Protein AF-A0A969HUG9-F1 (afdb_monomer)

pLDDT: mean 80.83, std 22.0, range [27.88, 98.12]

Solvent-accessible surface area (backbone atoms only — not comparable to full-atom values): 10185 Å² total; per-residue (Å²): 136,87,81,84,91,72,98,66,92,68,92,37,82,41,71,45,79,38,82,91,75,75,41,77,45,68,56,59,63,61,79,36,55,67,59,34,74,46,66,44,92,87,66,41,40,35,40,24,13,67,23,64,38,68,22,44,16,36,34,35,41,78,87,86,46,59,36,52,67,57,75,57,29,35,49,18,37,18,55,33,59,40,88,87,60,40,40,37,38,23,5,42,59,69,73,48,71,16,18,29,28,36,40,78,87,85,53,64,44,59,52,51,71,34,77,42,44,24,42,19,45,31,56,32,94,86,57,45,42,34,40,19,15,51,26,99,63,52,49,30,33,51,77,87,72,49,73,39,69,69,61,86,70,77,85,66,85,54,60,63,35,68,68,63,62,70,46,81,98,63,68,68,74,78,81,83,74,128

Secondary structure (DSSP, 8-state):
-----SS----SS-EEEETTTTEEEE-----SEEEEEEE-TTS-EEEEEE--SSSSSEEEE-SSSEEE----SEEEEEEEE-TT-PEEEEEEESSSSSSEEEE-SS-EEE-TT-SSEEEEEEE-TTS-EEEEEE-TTS-EEE-SSSEEE---------S--------SSS--------

Radius of gyration: 16.7 Å; Cα contacts (8 Å, |Δi|>4): 439; chains: 1; bounding box: 42×37×43 Å

Sequence (178 aa):
MARSTRGGEFSGRVCRWNSSTASWSTLSGLNGDVRALVLGPDGTLYACGSFSAPGPSVARWNGTAWQAMGTPGVLALALAIGHDGTLYAGGLDTGAGANVVAWNGSTWAKLGSGPGIVYALHINAQGRLYAGGELSDGVRWWDGVTWQSLGGWPRCANRNTRCVCAGGWAGWVDLCRG

Structure (mmCIF, N/CA/C/O backbone):
data_AF-A0A969HUG9-F1
#
_entry.id   AF-A0A969HUG9-F1
#
loop_
_atom_site.group_PDB
_atom_site.id
_atom_site.type_symbol
_atom_site.label_atom_id
_atom_site.label_alt_id
_atom_site.label_comp_id
_atom_site.label_asym_id
_atom_site.label_entity_id
_atom_site.label_seq_id
_atom_site.pdbx_PDB_ins_code
_atom_site.Cartn_x
_atom_site.Cartn_y
_atom_site.Cartn_z
_atom_site.occupancy
_atom_site.B_iso_or_equiv
_atom_site.auth_seq_id
_atom_site.auth_comp_id
_atom_site.auth_asym_id
_atom_site.auth_atom_id
_atom_site.pdbx_PDB_model_num
ATOM 1 N N . MET A 1 1 ? -10.144 11.552 -0.322 1.00 35.41 1 MET A N 1
ATOM 2 C CA . MET A 1 1 ? -9.260 11.644 0.860 1.00 35.41 1 MET A CA 1
ATOM 3 C C . MET A 1 1 ? -9.679 12.887 1.635 1.00 35.41 1 MET A C 1
ATOM 5 O O . MET A 1 1 ? -9.496 13.985 1.129 1.00 35.41 1 MET A O 1
ATOM 9 N N . ALA A 1 2 ? -10.375 12.737 2.764 1.00 29.52 2 ALA A N 1
ATOM 10 C CA . ALA A 1 2 ? -10.888 13.883 3.515 1.00 29.52 2 ALA A CA 1
ATOM 11 C C . ALA A 1 2 ? -9.835 14.349 4.528 1.00 29.52 2 ALA A C 1
ATOM 13 O O . ALA A 1 2 ? -9.540 13.647 5.491 1.00 29.52 2 ALA A O 1
ATOM 14 N N . ARG A 1 3 ? -9.273 15.539 4.306 1.00 38.03 3 ARG A N 1
ATOM 15 C CA . ARG A 1 3 ? -8.605 16.321 5.351 1.00 38.03 3 ARG A CA 1
ATOM 16 C C . ARG A 1 3 ? -9.725 17.010 6.141 1.00 38.03 3 ARG A C 1
ATOM 18 O O . ARG A 1 3 ? -10.482 17.778 5.559 1.00 38.03 3 ARG A O 1
ATOM 25 N N . SER A 1 4 ? -9.899 16.672 7.419 1.00 45.66 4 SER A N 1
ATOM 26 C CA . SER A 1 4 ? -10.986 17.214 8.250 1.00 45.66 4 SER A CA 1
ATOM 27 C C . SER A 1 4 ? -10.668 18.640 8.711 1.00 45.66 4 SER A C 1
ATOM 29 O O . SER A 1 4 ? -9.675 18.866 9.397 1.00 45.66 4 SER A O 1
ATOM 31 N N . THR A 1 5 ? -11.528 19.593 8.349 1.00 44.34 5 THR A N 1
ATOM 32 C CA . THR A 1 5 ? -11.561 20.983 8.836 1.00 44.34 5 THR A CA 1
ATOM 33 C C . THR A 1 5 ? -12.626 21.201 9.922 1.00 44.34 5 THR A C 1
ATOM 35 O O . THR A 1 5 ? -13.253 22.258 9.961 1.00 44.34 5 THR A O 1
ATOM 38 N N . ARG A 1 6 ? -12.853 20.249 10.843 1.00 35.88 6 ARG A N 1
ATOM 39 C CA . ARG A 1 6 ? -13.625 20.523 12.077 1.00 35.88 6 ARG A CA 1
ATOM 40 C C . ARG A 1 6 ? -13.080 19.785 13.308 1.00 35.88 6 ARG A C 1
ATOM 42 O O . ARG A 1 6 ? -13.354 18.608 13.503 1.00 35.88 6 ARG A O 1
ATOM 49 N N . GLY A 1 7 ? -12.365 20.531 14.155 1.00 34.62 7 GLY A N 1
ATOM 50 C CA . GLY A 1 7 ? -12.725 20.703 15.571 1.00 34.62 7 GLY A CA 1
ATOM 51 C C . GLY A 1 7 ? -12.569 19.542 16.556 1.00 34.62 7 GLY A C 1
ATOM 52 O O . GLY A 1 7 ? -13.254 19.554 17.571 1.00 34.62 7 GLY A O 1
ATOM 53 N N . GLY A 1 8 ? -11.694 18.572 16.306 1.00 39.78 8 GLY A N 1
ATOM 54 C CA . GLY A 1 8 ? -11.297 17.591 17.318 1.00 39.78 8 GLY A CA 1
ATOM 55 C C . GLY A 1 8 ? -9.860 17.162 17.078 1.00 39.78 8 GLY A C 1
ATOM 56 O O . GLY A 1 8 ? -9.547 16.655 16.002 1.00 39.78 8 GLY A O 1
ATOM 57 N N . GLU A 1 9 ? -8.974 17.409 18.041 1.00 42.06 9 GLU A N 1
ATOM 58 C CA . GLU A 1 9 ? -7.588 16.947 17.990 1.00 42.06 9 GLU A CA 1
ATOM 59 C C . GLU A 1 9 ? -7.564 15.422 18.122 1.00 42.06 9 GLU A C 1
ATOM 61 O O . GLU A 1 9 ? -7.479 14.855 19.210 1.00 42.06 9 GLU A O 1
ATOM 66 N N . PHE A 1 10 ? -7.676 14.725 16.994 1.00 47.06 10 PHE A N 1
ATOM 67 C CA . PHE A 1 10 ? -7.351 13.309 16.955 1.00 47.06 10 PHE A CA 1
ATOM 68 C C . PHE A 1 10 ? -5.832 13.196 17.058 1.00 47.06 10 PHE A C 1
ATOM 70 O O . PHE A 1 10 ? -5.108 13.459 16.103 1.00 47.06 10 PHE A O 1
ATOM 77 N N . SER A 1 11 ? -5.345 12.781 18.224 1.00 50.06 11 SER A N 1
ATOM 78 C CA . SER A 1 11 ? -3.933 12.452 18.460 1.00 50.06 11 SER A CA 1
ATOM 79 C C . SER A 1 11 ? -3.462 11.215 17.680 1.00 50.06 11 SER A C 1
ATOM 81 O O . SER A 1 11 ? -2.284 10.862 17.717 1.00 50.06 11 SER A O 1
ATOM 83 N N . GLY A 1 12 ? -4.369 10.538 16.967 1.00 55.97 12 GLY A N 1
ATOM 84 C CA . GLY A 1 12 ? -4.044 9.392 16.135 1.00 55.97 12 GLY A CA 1
ATOM 85 C C . GLY A 1 12 ? -3.951 9.715 14.655 1.00 55.97 12 GLY A C 1
ATOM 86 O O . GLY A 1 12 ? -4.707 10.501 14.095 1.00 55.97 12 GLY A O 1
ATOM 87 N N . ARG A 1 13 ? -3.013 9.024 14.014 1.00 78.38 13 ARG A N 1
ATOM 88 C CA . ARG A 1 13 ? -2.620 9.215 12.613 1.00 78.38 13 ARG A CA 1
ATOM 89 C C . ARG A 1 13 ? -3.631 8.638 11.617 1.00 78.38 13 ARG A C 1
ATOM 91 O O . ARG A 1 13 ? -3.575 8.951 10.434 1.00 78.38 13 ARG A O 1
ATOM 98 N N . VAL A 1 14 ? -4.550 7.803 12.107 1.00 85.94 14 VAL A N 1
ATOM 99 C CA . VAL A 1 14 ? -5.668 7.226 11.359 1.00 85.94 14 VAL A CA 1
ATOM 100 C C . VAL A 1 14 ? -6.917 7.299 12.231 1.00 85.94 14 VAL A C 1
ATOM 102 O O . VAL A 1 14 ? -6.904 6.884 13.392 1.00 85.94 14 VAL A O 1
ATOM 105 N N . CYS A 1 15 ? -8.007 7.803 11.665 1.00 86.25 15 CYS A N 1
ATOM 106 C CA . CYS A 1 15 ? -9.311 7.863 12.308 1.00 86.25 15 CYS A CA 1
ATOM 107 C C . CYS A 1 15 ? -10.376 7.214 11.418 1.00 86.25 15 CYS A C 1
ATOM 109 O O . CYS A 1 15 ? -10.282 7.211 10.189 1.00 86.25 15 CYS A O 1
ATOM 111 N N . ARG A 1 16 ? -11.394 6.643 12.059 1.00 86.50 16 ARG A N 1
ATOM 112 C CA . ARG A 1 16 ? -12.551 6.023 11.415 1.00 86.50 16 ARG A CA 1
ATOM 113 C C . ARG A 1 16 ? -13.806 6.793 11.803 1.00 86.50 16 ARG A C 1
ATOM 115 O O . ARG A 1 16 ? -14.025 7.047 12.983 1.00 86.50 16 ARG A O 1
ATOM 122 N N . TRP A 1 17 ? -14.627 7.133 10.817 1.00 88.12 17 TRP A N 1
ATOM 123 C CA . TRP A 1 17 ? -15.960 7.684 11.043 1.00 88.12 17 TRP A CA 1
ATOM 124 C C . TRP A 1 17 ? -16.962 6.552 11.256 1.00 88.12 17 TRP A C 1
ATOM 126 O O . TRP A 1 17 ? -17.015 5.611 10.458 1.00 88.12 17 TRP A O 1
ATOM 136 N N . ASN A 1 18 ? -17.759 6.650 12.313 1.00 84.12 18 ASN A N 1
ATOM 137 C CA . ASN A 1 18 ? -18.921 5.808 12.527 1.00 84.12 18 ASN A CA 1
ATOM 138 C C . ASN A 1 18 ? -20.186 6.599 12.165 1.00 84.12 18 ASN A C 1
ATOM 140 O O . ASN A 1 18 ? -20.535 7.576 12.828 1.00 84.12 18 ASN A O 1
ATOM 144 N N . SER A 1 19 ? -20.882 6.160 11.113 1.00 87.81 19 SER A N 1
ATOM 145 C CA . SER A 1 19 ? -22.107 6.803 10.635 1.00 87.81 19 SER A CA 1
ATOM 146 C C . SER A 1 19 ? -23.309 6.585 11.552 1.00 87.81 19 SER A C 1
ATOM 148 O O . SER A 1 19 ? -24.198 7.430 11.554 1.00 87.81 19 SER A O 1
ATOM 150 N N . SER A 1 20 ? -23.346 5.506 12.345 1.00 90.31 20 SER A N 1
ATOM 151 C CA . SER A 1 20 ? -24.478 5.228 13.239 1.00 90.31 20 SER A CA 1
ATOM 152 C C . SER A 1 20 ? -24.445 6.088 14.499 1.00 90.31 20 SER A C 1
ATOM 154 O O . SER A 1 20 ? -25.489 6.470 15.013 1.00 90.31 20 SER A O 1
ATOM 156 N N . THR A 1 21 ? -23.248 6.404 14.994 1.00 89.38 21 THR A N 1
ATOM 157 C CA . THR A 1 21 ? -23.045 7.242 16.187 1.00 89.38 21 THR A CA 1
ATOM 158 C C . THR A 1 21 ? -22.634 8.672 15.849 1.00 89.38 21 THR A C 1
ATOM 160 O O . THR A 1 21 ? -22.393 9.456 16.761 1.00 89.38 21 THR A O 1
ATOM 163 N N . ALA A 1 22 ? -22.520 9.000 14.555 1.00 91.12 22 ALA A N 1
ATOM 164 C CA . ALA A 1 22 ? -22.025 10.279 14.046 1.00 91.12 22 ALA A CA 1
ATOM 165 C C . ALA A 1 22 ? -20.752 10.753 14.773 1.00 91.12 22 ALA A C 1
ATOM 167 O O . ALA A 1 22 ? -20.620 11.920 15.150 1.00 91.12 22 ALA A O 1
ATOM 168 N N . SER A 1 23 ? -19.818 9.829 15.000 1.00 87.62 23 SER A N 1
ATOM 169 C CA . SER A 1 23 ? -18.614 10.091 15.781 1.00 87.62 23 SER A CA 1
ATOM 170 C C . SER A 1 23 ? -17.369 9.515 15.122 1.00 87.62 23 SER A C 1
ATOM 172 O O . SER A 1 23 ? -17.408 8.536 14.376 1.00 87.62 23 SER A O 1
ATOM 174 N N . TRP A 1 24 ? -16.235 10.149 15.399 1.00 85.69 24 TRP A N 1
ATOM 175 C CA . TRP A 1 24 ? -14.923 9.665 14.992 1.00 85.69 24 TRP A CA 1
ATOM 176 C C . TRP A 1 24 ? -14.308 8.817 16.104 1.00 85.69 24 TRP A C 1
ATOM 178 O O . TRP A 1 24 ? -14.357 9.186 17.276 1.00 85.69 24 TRP A O 1
ATOM 188 N N . SER A 1 25 ? -13.662 7.720 15.723 1.00 86.81 25 SER A N 1
ATOM 189 C CA . SER A 1 25 ? -12.840 6.893 16.606 1.00 86.81 25 SER A CA 1
ATOM 190 C C . SER A 1 25 ? -11.416 6.802 16.069 1.00 86.81 25 SER A C 1
ATOM 192 O O . SER A 1 25 ? -11.210 6.569 14.875 1.00 86.81 25 SER A O 1
ATOM 194 N N . THR A 1 26 ? -10.431 6.942 16.946 1.00 89.00 26 THR A N 1
ATOM 195 C CA . THR A 1 26 ? -9.014 6.829 16.592 1.00 89.00 26 THR A CA 1
ATOM 196 C C . THR A 1 26 ? -8.576 5.368 16.485 1.00 89.00 26 THR A C 1
ATOM 198 O O . THR A 1 26 ? -8.853 4.580 17.384 1.00 89.00 26 THR A O 1
ATOM 201 N N . LEU A 1 27 ? -7.829 5.021 15.431 1.00 90.50 27 LEU A N 1
ATOM 202 C CA . LEU A 1 27 ? -7.138 3.731 15.309 1.00 90.50 27 LEU A CA 1
ATOM 203 C C . LEU A 1 27 ? -5.687 3.889 15.794 1.00 90.50 27 LEU A C 1
ATOM 205 O O . LEU A 1 27 ? -4.767 4.111 15.001 1.00 90.50 27 LEU A O 1
ATOM 209 N N . SER A 1 28 ? -5.486 3.855 17.112 1.00 90.94 28 SER A N 1
ATOM 210 C CA . SER A 1 28 ? -4.178 4.061 17.750 1.00 90.94 28 SER A CA 1
ATOM 211 C C . SER A 1 28 ? -3.229 2.873 17.543 1.00 90.94 28 SER A C 1
ATOM 213 O O . SER A 1 28 ? -3.658 1.768 17.225 1.00 90.94 28 SER A O 1
ATOM 215 N N . GLY A 1 29 ? -1.923 3.105 17.717 1.00 91.19 29 GLY A N 1
ATOM 216 C CA . GLY A 1 29 ? -0.880 2.068 17.636 1.00 91.19 29 GLY A CA 1
ATOM 217 C C . GLY A 1 29 ? 0.226 2.339 16.612 1.00 91.19 29 GLY A C 1
ATOM 218 O O . GLY A 1 29 ? 1.263 1.687 16.665 1.00 91.19 29 GLY A O 1
ATOM 219 N N . LEU A 1 30 ? 0.049 3.326 15.726 1.00 93.00 30 LEU A N 1
ATOM 220 C CA . LEU A 1 30 ? 1.092 3.786 14.801 1.00 93.00 30 LEU A CA 1
ATOM 221 C C . LEU A 1 30 ? 1.861 4.969 15.398 1.00 93.00 30 LEU A C 1
ATOM 223 O O . LEU A 1 30 ? 1.268 5.985 15.767 1.00 93.00 30 LEU A O 1
ATOM 227 N N . ASN A 1 31 ? 3.189 4.857 15.459 1.00 93.75 31 ASN A N 1
ATOM 228 C CA . ASN A 1 31 ? 4.064 5.859 16.082 1.00 93.75 31 ASN A CA 1
ATOM 229 C C . ASN A 1 31 ? 4.697 6.856 15.095 1.00 93.75 31 ASN A C 1
ATOM 231 O O . ASN A 1 31 ? 5.366 7.791 15.526 1.00 93.75 31 ASN A O 1
ATOM 235 N N . GLY A 1 32 ? 4.459 6.704 13.794 1.00 90.75 32 GLY A N 1
ATOM 236 C CA . GLY A 1 32 ? 5.066 7.502 12.725 1.00 90.75 32 GLY A CA 1
ATOM 237 C C . GLY A 1 32 ? 4.099 7.776 11.573 1.00 90.75 32 GLY A C 1
ATOM 238 O O . GLY A 1 32 ? 3.012 7.204 11.538 1.00 90.75 32 GLY A O 1
ATOM 239 N N . ASP A 1 33 ? 4.451 8.693 10.670 1.00 89.62 33 ASP A N 1
ATOM 240 C CA . ASP A 1 33 ? 3.506 9.244 9.686 1.00 89.62 33 ASP A CA 1
ATOM 241 C C . ASP A 1 33 ? 2.889 8.166 8.804 1.00 89.62 33 ASP A C 1
ATOM 243 O O . ASP A 1 33 ? 3.594 7.301 8.292 1.00 89.62 33 ASP A O 1
ATOM 247 N N . VAL A 1 34 ? 1.581 8.267 8.570 1.00 92.81 34 VAL A N 1
ATOM 248 C CA . VAL A 1 34 ? 0.876 7.427 7.601 1.00 92.81 34 VAL A CA 1
ATOM 249 C C . VAL A 1 34 ? 0.811 8.172 6.275 1.00 92.81 34 VAL A C 1
ATOM 251 O O . VAL A 1 34 ? 0.359 9.314 6.211 1.00 92.81 34 VAL A O 1
ATOM 254 N N . ARG A 1 35 ? 1.305 7.528 5.220 1.00 90.62 35 ARG A N 1
ATOM 255 C CA . ARG A 1 35 ? 1.417 8.065 3.860 1.00 90.62 35 ARG A CA 1
ATOM 256 C C . ARG A 1 35 ? 0.295 7.572 2.955 1.00 90.62 35 ARG A C 1
ATOM 258 O O . ARG A 1 35 ? -0.223 8.360 2.171 1.00 90.62 35 ARG A O 1
ATOM 265 N N . ALA A 1 36 ? -0.116 6.314 3.103 1.00 91.81 36 ALA A N 1
ATOM 266 C CA . ALA A 1 36 ? -1.229 5.746 2.353 1.00 91.81 36 ALA A CA 1
ATOM 267 C C . ALA A 1 36 ? -2.034 4.750 3.195 1.00 91.81 36 ALA A C 1
ATOM 269 O O . ALA A 1 36 ? -1.528 4.152 4.147 1.00 91.81 36 ALA A O 1
ATOM 270 N N . LEU A 1 37 ? -3.296 4.579 2.805 1.00 94.25 37 LEU A N 1
ATOM 271 C CA . LEU A 1 37 ? -4.227 3.592 3.337 1.00 94.25 37 LEU A CA 1
ATOM 272 C C . LEU A 1 37 ? -4.880 2.857 2.165 1.00 94.25 37 LEU A C 1
ATOM 274 O O . LEU A 1 37 ? -5.232 3.496 1.172 1.00 94.25 37 LEU A O 1
ATOM 278 N N . VAL A 1 38 ? -5.080 1.547 2.289 1.00 94.31 38 VAL A N 1
ATOM 279 C CA . VAL A 1 38 ? -5.832 0.750 1.308 1.00 94.31 38 VAL A CA 1
ATOM 280 C C . VAL A 1 38 ? -6.641 -0.334 2.013 1.00 94.31 38 VAL A C 1
ATOM 282 O O . VAL A 1 38 ? -6.231 -0.831 3.060 1.00 94.31 38 VAL A O 1
ATOM 285 N N . LEU A 1 39 ? -7.799 -0.681 1.458 1.00 93.69 39 LEU A N 1
ATOM 286 C CA . LEU A 1 39 ? -8.619 -1.792 1.933 1.00 93.69 39 LEU A CA 1
ATOM 287 C C . LEU A 1 39 ? -8.363 -3.023 1.066 1.00 93.69 39 LEU A C 1
ATOM 289 O O . LEU A 1 39 ? -8.386 -2.927 -0.161 1.00 93.69 39 LEU A O 1
ATOM 293 N N . GLY A 1 40 ? -8.128 -4.159 1.714 1.00 92.00 40 GLY A N 1
ATOM 294 C CA . GLY A 1 40 ? -8.123 -5.465 1.071 1.00 92.00 40 GLY A CA 1
ATOM 295 C C . GLY A 1 40 ? -9.533 -5.916 0.680 1.00 92.00 40 GLY A C 1
ATOM 296 O O . GLY A 1 40 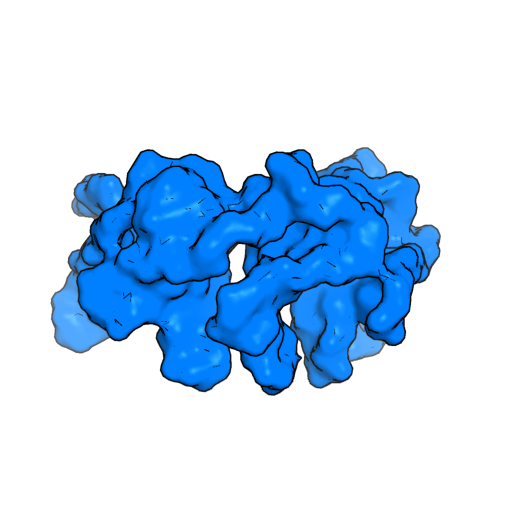? -10.521 -5.344 1.153 1.00 92.00 40 GLY A O 1
ATOM 297 N N . PRO A 1 41 ? -9.651 -6.964 -0.154 1.00 90.19 41 PRO A N 1
ATOM 298 C CA . PRO A 1 41 ? -10.946 -7.494 -0.588 1.00 90.19 41 PRO A CA 1
ATOM 299 C C . PRO A 1 41 ? -11.781 -8.066 0.570 1.00 90.19 41 PRO A C 1
ATOM 301 O O . PRO A 1 41 ? -13.005 -8.092 0.507 1.00 90.19 41 PRO A O 1
ATOM 304 N N . ASP A 1 42 ? -11.114 -8.493 1.642 1.00 90.75 42 ASP A N 1
ATOM 305 C CA . ASP A 1 42 ? -11.694 -8.981 2.896 1.00 90.75 42 ASP A CA 1
ATOM 306 C C . ASP A 1 42 ? -12.105 -7.850 3.863 1.00 90.75 42 ASP A C 1
ATOM 308 O O . ASP A 1 42 ? -12.588 -8.111 4.964 1.00 90.75 42 ASP A O 1
ATOM 312 N N . GLY A 1 43 ? -11.901 -6.587 3.476 1.00 90.56 43 GLY A N 1
ATOM 313 C CA . GLY A 1 43 ? -12.133 -5.422 4.327 1.00 90.56 43 GLY A CA 1
ATOM 314 C C . GLY A 1 43 ? -10.995 -5.116 5.308 1.00 90.56 43 GLY A C 1
ATOM 315 O O . GLY A 1 43 ? -11.129 -4.181 6.106 1.00 90.56 43 GLY A O 1
ATOM 316 N N . THR A 1 44 ? -9.871 -5.839 5.251 1.00 93.56 44 THR A N 1
ATOM 317 C CA . THR A 1 44 ? -8.685 -5.538 6.062 1.00 93.56 44 THR A CA 1
ATOM 318 C C . THR A 1 44 ? -8.114 -4.180 5.660 1.00 93.56 44 THR A C 1
ATOM 320 O O . THR A 1 44 ? -7.837 -3.923 4.490 1.00 93.56 44 THR A O 1
ATOM 323 N N . LEU A 1 45 ? -7.910 -3.290 6.632 1.00 95.88 45 LEU A N 1
ATOM 324 C CA . LEU A 1 45 ? -7.285 -1.990 6.395 1.00 95.88 45 LEU A CA 1
ATOM 325 C C . LEU A 1 45 ? -5.769 -2.107 6.515 1.00 95.88 45 LEU A C 1
ATOM 327 O O . LEU A 1 45 ? -5.252 -2.510 7.554 1.00 95.88 45 LEU A O 1
ATOM 331 N N . TYR A 1 46 ? -5.059 -1.677 5.483 1.00 96.75 46 TYR A N 1
ATOM 332 C CA . TYR A 1 46 ? -3.608 -1.575 5.465 1.00 96.75 46 TYR A CA 1
ATOM 333 C C . TYR A 1 46 ? -3.186 -0.114 5.516 1.00 96.75 46 TYR A C 1
ATOM 335 O O . TYR A 1 46 ? -3.819 0.749 4.904 1.00 96.75 46 TYR A O 1
ATOM 343 N N . ALA A 1 47 ? -2.095 0.151 6.223 1.00 96.75 47 ALA A N 1
ATOM 344 C CA . ALA A 1 47 ? -1.449 1.449 6.293 1.00 96.75 47 ALA A CA 1
ATOM 345 C C . ALA A 1 47 ? 0.023 1.323 5.936 1.00 96.75 47 ALA A C 1
ATOM 347 O O . ALA A 1 47 ? 0.671 0.343 6.311 1.00 96.75 47 ALA A O 1
ATOM 348 N N . CYS A 1 48 ? 0.557 2.344 5.270 1.00 96.75 48 CYS A N 1
ATOM 349 C CA . CYS A 1 48 ? 1.994 2.488 5.113 1.00 96.75 48 CYS A CA 1
ATOM 350 C C . CYS A 1 48 ? 2.502 3.869 5.492 1.00 96.75 48 CYS A C 1
ATOM 352 O O . CYS A 1 48 ? 1.736 4.833 5.508 1.00 96.75 48 CYS A O 1
ATOM 354 N N . GLY A 1 49 ? 3.799 3.970 5.770 1.00 94.69 49 GLY A N 1
ATOM 355 C CA . GLY A 1 49 ? 4.473 5.247 5.950 1.00 94.69 49 GLY A CA 1
ATOM 356 C C . GLY A 1 49 ? 5.762 5.169 6.760 1.00 94.69 49 GLY A C 1
ATOM 357 O O . GLY A 1 49 ? 6.487 4.176 6.720 1.00 94.69 49 GLY A O 1
ATOM 358 N N . SER A 1 50 ? 6.068 6.248 7.474 1.00 93.88 50 SER A N 1
ATOM 359 C CA . SER A 1 50 ? 7.317 6.450 8.217 1.00 93.88 50 SER A CA 1
ATOM 360 C C . SER A 1 50 ? 7.140 6.105 9.698 1.00 93.88 50 SER A C 1
ATOM 362 O O . SER A 1 50 ? 7.370 6.951 10.559 1.00 93.88 50 SER A O 1
ATOM 364 N N . PHE A 1 51 ? 6.694 4.883 9.996 1.00 94.62 51 PHE A N 1
ATOM 365 C CA . PHE A 1 51 ? 6.521 4.362 11.357 1.00 94.62 51 PHE A CA 1
ATOM 366 C C . PHE A 1 51 ? 7.357 3.102 11.602 1.00 94.62 51 PHE A C 1
ATOM 368 O O . PHE A 1 51 ? 7.737 2.402 10.661 1.00 94.62 51 PHE A O 1
ATOM 375 N N . SER A 1 52 ? 7.627 2.819 12.878 1.00 95.75 52 SER A N 1
ATOM 376 C CA . SER A 1 52 ? 8.370 1.636 13.338 1.00 95.75 52 SER A CA 1
ATOM 377 C C . SER A 1 52 ? 7.557 0.707 14.244 1.00 95.75 52 SER A C 1
ATOM 379 O O . SER A 1 52 ? 7.969 -0.428 14.462 1.00 95.75 52 SER A O 1
ATOM 381 N N . ALA A 1 53 ? 6.400 1.155 14.741 1.00 95.00 53 ALA A N 1
ATOM 382 C CA . ALA A 1 53 ? 5.454 0.347 15.506 1.00 95.00 53 ALA A CA 1
ATOM 383 C C . ALA A 1 53 ? 4.101 0.268 14.771 1.00 95.00 53 ALA A C 1
ATOM 385 O O . ALA A 1 53 ? 3.660 1.290 14.235 1.00 95.00 53 ALA A O 1
ATOM 386 N N . PRO A 1 54 ? 3.437 -0.907 14.731 1.00 95.56 54 PRO A N 1
ATOM 387 C CA . PRO A 1 54 ? 3.830 -2.189 15.346 1.00 95.56 54 PRO A CA 1
ATOM 388 C C . PRO A 1 54 ? 4.960 -2.920 14.600 1.00 95.56 54 PRO A C 1
ATOM 390 O O . PRO A 1 54 ? 5.525 -3.879 15.111 1.00 95.56 54 PRO A O 1
ATOM 393 N N . GLY A 1 55 ? 5.278 -2.474 13.390 1.00 95.56 55 GLY A N 1
ATOM 394 C CA . GLY A 1 55 ? 6.392 -2.941 12.580 1.00 95.56 55 GLY A CA 1
ATOM 395 C C . GLY A 1 55 ? 6.791 -1.847 11.593 1.00 95.56 55 GLY A C 1
ATOM 396 O O . GLY A 1 55 ? 6.116 -0.816 11.522 1.00 95.56 55 GLY A O 1
ATOM 397 N N . PRO A 1 56 ? 7.884 -2.031 10.846 1.00 96.25 56 PRO A N 1
ATOM 398 C CA . PRO A 1 56 ? 8.390 -0.991 9.974 1.00 96.25 56 PRO A CA 1
ATOM 399 C C . PRO A 1 56 ? 7.506 -0.822 8.739 1.00 96.25 56 PRO A C 1
ATOM 401 O O . PRO A 1 56 ? 7.272 -1.757 7.976 1.00 96.25 56 PRO A O 1
ATOM 404 N N . SER A 1 57 ? 7.102 0.420 8.509 1.00 96.50 57 SER A N 1
ATOM 405 C CA . SER A 1 57 ? 6.563 0.951 7.258 1.00 96.50 57 SER A CA 1
ATOM 406 C C . SER A 1 57 ? 5.242 0.407 6.715 1.00 96.50 57 SER A C 1
ATOM 408 O O . SER A 1 57 ? 4.553 1.176 6.056 1.00 96.50 57 SER A O 1
ATOM 410 N N . VAL A 1 58 ? 4.846 -0.840 6.980 1.00 97.94 58 VAL A N 1
ATOM 411 C CA . VAL A 1 58 ? 3.543 -1.395 6.581 1.00 97.94 58 VAL A CA 1
ATOM 412 C C . VAL A 1 58 ? 2.914 -2.154 7.748 1.00 97.94 58 VAL A C 1
ATOM 414 O O . VAL A 1 58 ? 3.558 -2.977 8.401 1.00 97.94 58 VAL A O 1
ATOM 417 N N . ALA A 1 59 ? 1.638 -1.880 8.009 1.00 97.69 59 ALA A N 1
ATOM 418 C CA . ALA A 1 59 ? 0.860 -2.526 9.059 1.00 97.69 59 ALA A CA 1
ATOM 419 C C . ALA A 1 59 ? -0.575 -2.790 8.589 1.00 97.69 59 ALA A C 1
ATOM 421 O O . ALA A 1 59 ? -1.112 -2.052 7.760 1.00 97.69 59 ALA A O 1
ATOM 422 N N . ARG A 1 60 ? -1.213 -3.817 9.158 1.00 97.12 60 ARG A N 1
ATOM 423 C CA . ARG A 1 60 ? -2.630 -4.142 8.914 1.00 97.12 60 ARG A CA 1
ATOM 424 C C . ARG A 1 60 ? -3.463 -3.989 10.177 1.00 97.12 60 ARG A C 1
ATOM 426 O O . ARG A 1 60 ? -2.989 -4.304 11.262 1.00 97.12 60 ARG A O 1
ATOM 433 N N . TRP A 1 61 ? -4.704 -3.550 10.052 1.00 96.88 61 TRP A N 1
ATOM 434 C CA . TRP A 1 61 ? -5.661 -3.471 11.148 1.00 96.88 61 TRP A CA 1
ATOM 435 C C . TRP A 1 61 ? -6.459 -4.771 11.234 1.00 96.88 61 TRP A C 1
ATOM 437 O O . TRP A 1 61 ? -7.103 -5.159 10.264 1.00 96.88 61 TRP A O 1
ATOM 447 N N . ASN A 1 62 ? -6.455 -5.431 12.391 1.00 93.69 62 ASN A N 1
ATOM 448 C CA . ASN A 1 62 ? -7.195 -6.686 12.598 1.00 93.69 62 ASN A CA 1
ATOM 449 C C . ASN A 1 62 ? -8.612 -6.486 13.179 1.00 93.69 62 ASN A C 1
ATOM 451 O O . ASN A 1 62 ? -9.239 -7.446 13.614 1.00 93.69 62 ASN A O 1
ATOM 455 N N . GLY A 1 63 ? -9.092 -5.242 13.257 1.00 91.88 63 GLY A N 1
ATOM 456 C CA . GLY A 1 63 ? -10.356 -4.887 13.909 1.00 91.88 63 GLY A CA 1
ATOM 457 C C . GLY A 1 63 ? -10.177 -4.244 15.285 1.00 91.88 63 GLY A C 1
ATOM 458 O O . GLY A 1 63 ? -10.990 -3.393 15.645 1.00 91.88 63 GLY A O 1
ATOM 459 N N . THR A 1 64 ? -9.097 -4.564 16.003 1.00 91.81 64 THR A N 1
ATOM 460 C CA . THR A 1 64 ? -8.833 -4.067 17.367 1.00 91.81 64 THR A CA 1
ATOM 461 C C . THR A 1 64 ? -7.473 -3.389 17.533 1.00 91.81 64 THR A C 1
ATOM 463 O O . THR A 1 64 ? -7.350 -2.488 18.35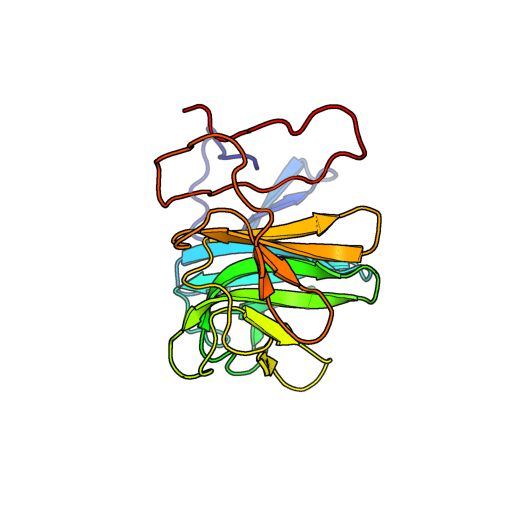9 1.00 91.81 64 THR A O 1
ATOM 466 N N . ALA A 1 65 ? -6.463 -3.789 16.759 1.00 94.94 65 ALA A N 1
ATOM 467 C CA . ALA A 1 65 ? -5.105 -3.264 16.819 1.00 94.94 65 ALA A CA 1
ATOM 468 C C . ALA A 1 65 ? -4.389 -3.340 15.458 1.00 94.94 65 ALA A C 1
ATOM 470 O O . ALA A 1 65 ? -4.665 -4.207 14.620 1.00 94.94 65 ALA A O 1
ATOM 471 N N . TRP A 1 66 ? -3.396 -2.468 15.267 1.00 97.38 66 TRP A N 1
ATOM 472 C CA . TRP A 1 66 ? -2.444 -2.596 14.165 1.00 97.38 66 TRP A CA 1
ATOM 473 C C . TRP A 1 66 ? -1.516 -3.786 14.409 1.00 97.38 66 TRP A C 1
ATOM 475 O O . TRP A 1 66 ? -1.027 -3.993 15.517 1.00 97.38 66 TRP A O 1
ATOM 485 N N . GLN A 1 67 ? -1.243 -4.545 13.355 1.00 97.69 67 GLN A N 1
ATOM 486 C CA . GLN A 1 67 ? -0.377 -5.715 13.344 1.00 97.69 67 GLN A CA 1
ATOM 487 C C . GLN A 1 67 ? 0.785 -5.488 12.379 1.00 97.69 67 GLN A C 1
ATOM 489 O O . GLN A 1 67 ? 0.594 -4.957 11.280 1.00 97.69 67 GLN A O 1
ATOM 494 N N . ALA A 1 68 ? 1.982 -5.908 12.788 1.00 96.56 68 ALA A N 1
ATOM 495 C CA . ALA A 1 68 ? 3.158 -5.892 11.930 1.00 96.56 68 ALA A CA 1
ATOM 496 C C . ALA A 1 68 ? 2.976 -6.842 10.738 1.00 96.56 68 ALA A C 1
ATOM 498 O O . ALA A 1 68 ? 2.350 -7.897 10.860 1.00 96.56 68 ALA A O 1
ATOM 499 N N . MET A 1 69 ? 3.564 -6.486 9.597 1.00 96.88 69 MET A N 1
ATOM 500 C CA . MET A 1 69 ? 3.587 -7.325 8.394 1.00 96.88 69 MET A CA 1
ATOM 501 C C . MET A 1 69 ? 5.013 -7.753 8.031 1.00 96.88 69 MET A C 1
ATOM 503 O O . MET A 1 69 ? 5.336 -7.917 6.865 1.00 96.88 69 MET A O 1
ATOM 507 N N . GLY A 1 70 ? 5.896 -7.897 9.021 1.00 95.44 70 GLY A N 1
ATOM 508 C CA . GLY A 1 70 ? 7.325 -8.107 8.779 1.00 95.44 70 GLY A CA 1
ATOM 509 C C . GLY A 1 70 ? 8.016 -6.864 8.210 1.00 95.44 70 GLY A C 1
ATOM 510 O O . GLY A 1 70 ? 7.478 -5.758 8.272 1.00 95.44 70 GLY A O 1
ATOM 511 N N . THR A 1 71 ? 9.223 -7.048 7.675 1.00 96.19 71 THR A N 1
ATOM 512 C CA . THR A 1 71 ? 10.046 -5.954 7.146 1.00 96.19 71 THR A CA 1
ATOM 513 C C . THR A 1 71 ? 9.979 -5.931 5.621 1.00 96.19 71 THR A C 1
ATOM 515 O O . THR A 1 71 ? 10.532 -6.831 4.993 1.00 96.19 71 THR A O 1
ATOM 518 N N . PRO A 1 72 ? 9.344 -4.918 5.005 1.00 96.75 72 PRO A N 1
ATOM 519 C CA . PRO A 1 72 ? 9.209 -4.853 3.551 1.00 96.75 72 PRO A CA 1
ATOM 520 C C . PRO A 1 72 ? 10.513 -4.491 2.830 1.00 96.75 72 PRO A C 1
ATOM 522 O O . PRO A 1 72 ? 10.608 -4.675 1.624 1.00 96.75 72 PRO A O 1
ATOM 525 N N . GLY A 1 73 ? 11.513 -3.954 3.540 1.00 96.56 73 GLY A N 1
ATOM 526 C CA . GLY A 1 73 ? 12.767 -3.489 2.935 1.00 96.56 73 GLY A CA 1
ATOM 527 C C . GLY A 1 73 ? 12.603 -2.239 2.060 1.00 96.56 73 GLY A C 1
ATOM 528 O O . GLY A 1 73 ? 13.529 -1.864 1.349 1.00 96.56 73 GLY A O 1
ATOM 529 N N . VAL A 1 74 ? 11.444 -1.582 2.142 1.00 97.25 74 VAL A N 1
ATOM 530 C CA . VAL A 1 74 ? 1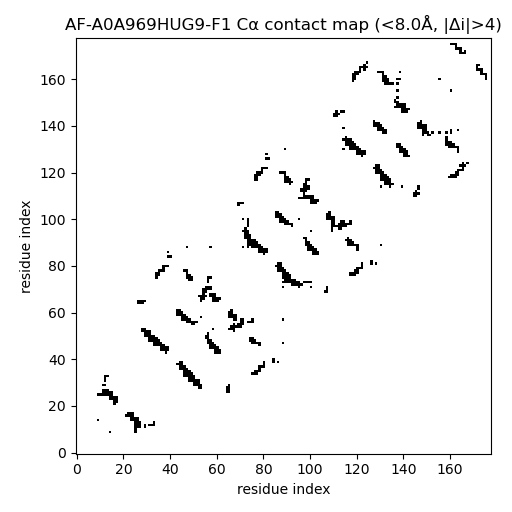1.167 -0.283 1.530 1.00 97.25 74 VAL A CA 1
ATOM 531 C C . VAL A 1 74 ? 10.558 0.660 2.564 1.00 97.25 74 VAL A C 1
ATOM 533 O O . VAL A 1 74 ? 9.774 0.236 3.417 1.00 97.25 74 VAL A O 1
ATOM 536 N N . LEU A 1 75 ? 10.860 1.954 2.455 1.00 97.31 75 LEU A N 1
ATOM 537 C CA . LEU A 1 75 ? 10.066 3.005 3.084 1.00 97.31 75 LEU A CA 1
ATOM 538 C C . LEU A 1 75 ? 8.842 3.255 2.201 1.00 97.31 75 LEU A C 1
ATOM 540 O O . LEU A 1 75 ? 8.905 4.032 1.247 1.00 97.31 75 LEU A O 1
ATOM 544 N N . ALA A 1 76 ? 7.750 2.559 2.500 1.00 97.25 76 ALA A N 1
ATOM 545 C CA . ALA A 1 76 ? 6.530 2.553 1.713 1.00 97.25 76 ALA A CA 1
ATOM 546 C C . ALA A 1 76 ? 5.804 3.908 1.769 1.00 97.25 76 ALA A C 1
ATOM 548 O O . ALA A 1 76 ? 5.395 4.394 2.829 1.00 97.25 76 ALA A O 1
ATOM 549 N N . LEU A 1 77 ? 5.615 4.499 0.592 1.00 95.12 77 LEU A N 1
ATOM 550 C CA . LEU A 1 77 ? 4.895 5.754 0.375 1.00 95.12 77 LEU A CA 1
ATOM 551 C C . LEU A 1 77 ? 3.548 5.533 -0.322 1.00 95.12 77 LEU A C 1
ATOM 553 O O . LEU A 1 77 ? 2.658 6.371 -0.194 1.00 95.12 77 LEU A O 1
ATOM 557 N N . ALA A 1 78 ? 3.398 4.407 -1.019 1.00 95.44 78 ALA A N 1
ATOM 558 C CA . ALA A 1 78 ? 2.188 4.015 -1.723 1.00 95.44 78 ALA A CA 1
ATOM 559 C C . ALA A 1 78 ? 1.837 2.548 -1.457 1.00 95.44 78 ALA A C 1
ATOM 561 O O . ALA A 1 78 ? 2.723 1.702 -1.313 1.00 95.44 78 ALA A O 1
ATOM 562 N N . LEU A 1 79 ? 0.536 2.253 -1.465 1.00 97.06 79 LEU A N 1
ATOM 563 C CA . LEU A 1 79 ? -0.009 0.899 -1.425 1.00 97.06 79 LEU A CA 1
ATOM 564 C C . LEU A 1 79 ? -0.995 0.694 -2.574 1.00 97.06 79 LEU A C 1
ATOM 566 O O . LEU A 1 79 ? -1.711 1.624 -2.947 1.00 97.06 79 LEU A O 1
ATOM 570 N N . ALA A 1 80 ? -1.065 -0.530 -3.087 1.00 96.38 80 ALA A N 1
ATOM 571 C CA . ALA A 1 80 ? -2.119 -0.971 -3.993 1.00 96.38 80 ALA A CA 1
ATOM 572 C C . ALA A 1 80 ? -2.470 -2.439 -3.725 1.00 96.38 80 ALA A C 1
ATOM 574 O O . ALA A 1 80 ? -1.617 -3.211 -3.295 1.00 96.38 80 ALA A O 1
ATOM 575 N N . ILE A 1 81 ? -3.719 -2.817 -3.988 1.00 95.50 81 ILE A N 1
ATOM 576 C CA . ILE A 1 81 ? -4.214 -4.189 -3.850 1.00 95.50 81 ILE A CA 1
ATOM 577 C C . ILE A 1 81 ? -4.540 -4.714 -5.246 1.00 95.50 81 ILE A C 1
ATOM 579 O O . ILE A 1 81 ? -5.329 -4.093 -5.962 1.00 95.50 81 ILE A O 1
ATOM 583 N N . GLY A 1 82 ? -3.913 -5.823 -5.634 1.00 93.88 82 GLY A N 1
ATOM 584 C CA . GLY A 1 82 ? -4.245 -6.566 -6.848 1.00 93.88 82 GLY A CA 1
ATOM 585 C C . GLY A 1 82 ? -5.627 -7.210 -6.759 1.00 93.88 82 GLY A C 1
ATOM 586 O O . GLY A 1 82 ? -6.142 -7.454 -5.668 1.00 93.88 82 GLY A O 1
ATOM 587 N N . HIS A 1 83 ? -6.233 -7.523 -7.908 1.00 91.81 83 HIS A N 1
ATOM 588 C CA . HIS A 1 83 ? -7.523 -8.238 -7.946 1.00 91.81 83 HIS A CA 1
ATOM 589 C C . HIS A 1 83 ? -7.446 -9.641 -7.329 1.00 91.81 83 HIS A C 1
ATOM 591 O O . HIS A 1 83 ? -8.457 -10.185 -6.902 1.00 91.81 83 HIS A O 1
ATOM 597 N N . ASP A 1 84 ? -6.244 -10.207 -7.259 1.00 91.94 84 ASP A N 1
ATOM 598 C CA . ASP A 1 84 ? -5.916 -11.463 -6.583 1.00 91.94 84 ASP A CA 1
ATOM 599 C C . ASP A 1 84 ? -5.738 -11.314 -5.057 1.00 91.94 84 ASP A C 1
ATOM 601 O O . ASP A 1 84 ? -5.485 -12.297 -4.366 1.00 91.94 84 ASP A O 1
ATOM 605 N N . GLY A 1 85 ? -5.859 -10.096 -4.520 1.00 92.44 85 GLY A N 1
ATOM 606 C CA . GLY A 1 85 ? -5.626 -9.782 -3.111 1.00 92.44 85 GLY A CA 1
ATOM 607 C C . GLY A 1 85 ? -4.161 -9.521 -2.754 1.00 92.44 85 GLY A C 1
ATOM 608 O O . GLY A 1 85 ? -3.869 -9.245 -1.588 1.00 92.44 85 GLY A O 1
ATOM 609 N N . THR A 1 86 ? -3.238 -9.555 -3.721 1.00 95.56 86 THR A N 1
ATOM 610 C CA . THR A 1 86 ? -1.823 -9.261 -3.470 1.00 95.56 86 THR A CA 1
ATOM 611 C C . THR A 1 86 ? -1.653 -7.800 -3.051 1.00 95.56 86 THR A C 1
ATOM 613 O O . THR A 1 86 ? -2.055 -6.882 -3.768 1.00 95.56 86 THR A O 1
ATOM 616 N N . LEU A 1 87 ? -1.024 -7.564 -1.896 1.00 97.56 87 LEU A N 1
ATOM 617 C CA . LEU A 1 87 ? -0.677 -6.216 -1.443 1.00 97.56 87 LEU A CA 1
ATOM 618 C C . LEU A 1 87 ? 0.684 -5.808 -1.998 1.00 97.56 87 LEU A C 1
ATOM 620 O O . LEU A 1 87 ? 1.697 -6.435 -1.698 1.00 97.56 87 LEU A O 1
ATOM 624 N N . TYR A 1 88 ? 0.706 -4.709 -2.741 1.00 98.00 88 TYR A N 1
ATOM 625 C CA . TYR A 1 88 ? 1.917 -4.072 -3.238 1.00 98.00 88 TYR A CA 1
ATOM 626 C C . TYR A 1 88 ? 2.250 -2.846 -2.395 1.00 98.00 88 TYR A C 1
ATOM 628 O O . TYR A 1 88 ? 1.380 -2.013 -2.133 1.00 98.00 88 TYR A O 1
ATOM 636 N N . ALA A 1 89 ? 3.520 -2.710 -2.024 1.00 98.12 89 ALA A N 1
ATOM 637 C CA . ALA A 1 89 ? 4.065 -1.520 -1.389 1.00 98.12 89 ALA A CA 1
ATOM 638 C C . ALA A 1 89 ? 5.162 -0.918 -2.267 1.00 98.12 89 ALA A C 1
ATOM 640 O O . ALA A 1 89 ? 6.056 -1.625 -2.733 1.00 98.12 89 ALA A O 1
ATOM 641 N N . GLY A 1 90 ? 5.072 0.390 -2.500 1.00 97.25 90 GLY A N 1
ATOM 642 C CA . GLY A 1 90 ? 6.003 1.152 -3.326 1.00 97.25 90 GLY A CA 1
ATOM 643 C C . GLY A 1 90 ? 6.612 2.306 -2.542 1.00 97.25 90 GLY A C 1
ATOM 644 O O . GLY A 1 90 ? 5.908 2.969 -1.775 1.00 97.25 90 GLY A O 1
ATOM 645 N N . GLY A 1 91 ? 7.907 2.554 -2.718 1.00 96.12 91 GLY A N 1
ATOM 646 C CA . GLY A 1 91 ? 8.594 3.615 -1.992 1.00 96.12 91 GLY A CA 1
ATOM 647 C C . GLY A 1 91 ? 10.083 3.743 -2.289 1.00 96.12 91 GLY A C 1
ATOM 648 O O . GLY A 1 91 ? 10.552 3.465 -3.396 1.00 96.12 91 GLY A O 1
ATOM 649 N N . LEU A 1 92 ? 10.833 4.190 -1.284 1.00 95.88 92 LEU A N 1
ATOM 650 C CA . LEU A 1 92 ? 12.295 4.226 -1.333 1.00 95.88 92 LEU A CA 1
ATOM 651 C C . LEU A 1 92 ? 12.839 2.865 -0.902 1.00 95.88 92 LEU A C 1
ATOM 653 O O . LEU A 1 92 ? 12.361 2.306 0.082 1.00 95.88 92 LEU A O 1
ATOM 657 N N . ASP A 1 93 ? 13.838 2.350 -1.613 1.00 96.50 93 ASP A N 1
ATOM 658 C CA . ASP A 1 93 ? 14.541 1.140 -1.195 1.00 96.50 93 ASP A CA 1
ATOM 659 C C . ASP A 1 93 ? 15.336 1.420 0.086 1.00 96.50 93 ASP A C 1
ATOM 661 O O . ASP A 1 93 ? 16.084 2.396 0.172 1.00 96.50 93 ASP A O 1
ATOM 665 N N . THR A 1 94 ? 15.152 0.568 1.089 1.00 96.62 94 THR A N 1
ATOM 666 C CA . THR A 1 94 ? 15.887 0.607 2.358 1.00 96.62 94 THR A CA 1
ATOM 667 C C . THR A 1 94 ? 16.567 -0.731 2.655 1.00 96.62 94 THR A C 1
ATOM 669 O O . THR A 1 94 ? 16.949 -0.975 3.798 1.00 96.62 94 THR A O 1
ATOM 672 N N . GLY A 1 95 ? 16.676 -1.623 1.664 1.00 95.12 95 GLY A N 1
ATOM 673 C CA . GLY A 1 95 ? 17.308 -2.938 1.800 1.00 95.12 95 GLY A CA 1
ATOM 674 C C . GLY A 1 95 ? 16.603 -4.090 1.077 1.00 95.12 95 GLY A C 1
ATOM 675 O O . GLY A 1 95 ? 17.058 -5.225 1.198 1.00 95.12 95 GLY A O 1
ATOM 676 N N . ALA A 1 96 ? 15.516 -3.848 0.336 1.00 94.31 96 ALA A N 1
ATOM 677 C CA . ALA A 1 96 ? 14.871 -4.863 -0.503 1.00 94.31 96 ALA A CA 1
ATOM 678 C C . ALA A 1 96 ? 15.636 -5.110 -1.818 1.00 94.31 96 ALA A C 1
ATOM 680 O O . ALA A 1 96 ? 15.461 -6.158 -2.450 1.00 94.31 96 ALA A O 1
ATOM 681 N N . GLY A 1 97 ? 16.461 -4.152 -2.259 1.00 95.25 97 GLY A N 1
ATOM 682 C CA . GLY A 1 97 ? 17.077 -4.173 -3.588 1.00 95.25 97 GLY A CA 1
ATOM 683 C C . GLY A 1 97 ? 16.065 -3.906 -4.708 1.00 95.25 97 GLY A C 1
ATOM 684 O O . GLY A 1 97 ? 16.262 -4.373 -5.833 1.00 95.25 97 GLY A O 1
ATOM 685 N N . ALA A 1 98 ? 14.950 -3.251 -4.368 1.00 95.25 98 ALA A N 1
ATOM 686 C CA . ALA A 1 98 ? 13.892 -2.791 -5.262 1.00 95.25 98 ALA A CA 1
ATOM 687 C C . ALA A 1 98 ? 13.017 -1.740 -4.561 1.00 95.25 98 ALA A C 1
ATOM 689 O O . ALA A 1 98 ? 12.921 -1.700 -3.339 1.00 95.25 98 ALA A O 1
ATOM 690 N N . ASN A 1 99 ? 12.306 -0.932 -5.347 1.00 95.94 99 ASN A N 1
ATOM 691 C CA . ASN A 1 99 ? 11.385 0.094 -4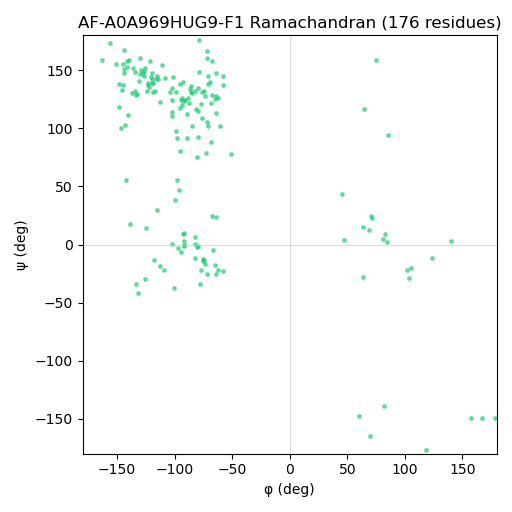.843 1.00 95.94 99 ASN A CA 1
ATOM 692 C C . ASN A 1 99 ? 9.923 -0.356 -4.746 1.00 95.94 99 ASN A C 1
ATOM 694 O O . ASN A 1 99 ? 9.087 0.403 -4.258 1.00 95.94 99 ASN A O 1
ATOM 698 N N . VAL A 1 100 ? 9.603 -1.553 -5.246 1.00 97.56 100 VAL A N 1
ATOM 699 C CA . VAL A 1 100 ? 8.265 -2.146 -5.167 1.00 97.56 100 VAL A CA 1
ATOM 700 C C . VAL A 1 100 ? 8.386 -3.583 -4.687 1.00 97.56 100 VAL A C 1
ATOM 702 O O . VAL A 1 100 ? 9.164 -4.368 -5.236 1.00 97.56 100 VAL A O 1
ATOM 705 N N . VAL A 1 101 ? 7.597 -3.918 -3.675 1.00 98.12 101 VAL A N 1
ATOM 706 C CA . VAL A 1 101 ? 7.526 -5.248 -3.070 1.00 98.12 101 VAL A CA 1
ATOM 707 C C . VAL A 1 101 ? 6.074 -5.709 -2.989 1.00 98.12 101 VAL A C 1
ATOM 709 O O . VAL A 1 101 ? 5.163 -4.890 -2.865 1.00 98.12 101 VAL A O 1
ATOM 712 N N . ALA A 1 102 ? 5.854 -7.018 -3.065 1.00 97.88 102 ALA A N 1
ATOM 713 C CA . ALA A 1 102 ? 4.555 -7.657 -2.912 1.00 97.88 102 ALA A CA 1
ATOM 714 C C . ALA A 1 102 ? 4.533 -8.563 -1.685 1.00 97.88 102 ALA A C 1
ATOM 716 O O . ALA A 1 102 ? 5.507 -9.259 -1.395 1.00 97.88 102 ALA A O 1
ATOM 717 N N . TRP A 1 103 ? 3.402 -8.571 -0.994 1.00 97.50 103 TRP A N 1
ATOM 718 C CA . TRP A 1 103 ? 3.123 -9.467 0.115 1.00 97.50 103 TRP A CA 1
ATOM 719 C C . TRP A 1 103 ? 2.396 -10.714 -0.387 1.00 97.50 103 TRP A C 1
ATOM 721 O O . TRP A 1 103 ? 1.287 -10.612 -0.908 1.00 97.50 103 TRP A O 1
ATOM 731 N N . ASN A 1 104 ? 2.987 -11.892 -0.183 1.00 83.69 104 ASN A N 1
ATOM 732 C CA . ASN A 1 104 ? 2.399 -13.178 -0.596 1.00 83.69 104 ASN A CA 1
ATOM 733 C C . ASN A 1 104 ? 1.545 -13.856 0.498 1.00 83.69 104 ASN A C 1
ATOM 735 O O . ASN A 1 104 ? 1.214 -15.032 0.383 1.00 83.69 104 ASN A O 1
ATOM 739 N N . GLY A 1 105 ? 1.256 -13.157 1.600 1.00 87.38 105 GLY A N 1
ATOM 740 C CA . GLY A 1 105 ? 0.569 -13.723 2.767 1.00 87.38 105 GLY A CA 1
ATOM 741 C C . GLY A 1 105 ? 1.494 -14.072 3.936 1.00 87.38 105 GLY A C 1
ATOM 742 O O . GLY A 1 105 ? 1.029 -14.096 5.075 1.00 87.38 105 GLY A O 1
ATOM 743 N N . SER A 1 106 ? 2.792 -14.268 3.685 1.00 89.81 106 SER A N 1
ATOM 744 C CA . SER A 1 106 ? 3.783 -14.624 4.716 1.00 89.81 106 SER A CA 1
ATOM 745 C C . SER A 1 106 ? 5.082 -13.818 4.653 1.00 89.81 106 SER A C 1
ATOM 747 O O . SER A 1 106 ? 5.665 -13.523 5.696 1.00 89.81 106 SER A O 1
ATOM 749 N N . THR A 1 107 ? 5.534 -13.440 3.457 1.00 94.44 107 THR A N 1
ATOM 750 C CA . THR A 1 107 ? 6.775 -12.694 3.238 1.00 94.44 107 THR A CA 1
ATOM 751 C C . THR A 1 107 ? 6.612 -11.621 2.164 1.00 94.44 107 THR A C 1
ATOM 753 O O . THR A 1 107 ? 5.717 -11.676 1.314 1.00 94.44 107 THR A O 1
ATOM 756 N N . TRP A 1 108 ? 7.506 -10.629 2.214 1.00 97.94 108 TRP A N 1
ATOM 757 C CA . TRP A 1 108 ? 7.668 -9.633 1.160 1.00 97.94 108 TRP A CA 1
ATOM 758 C C . TRP A 1 108 ? 8.636 -10.143 0.096 1.00 97.94 108 TRP A C 1
ATOM 760 O O . TRP A 1 108 ? 9.725 -10.620 0.416 1.00 97.94 108 TRP A O 1
ATOM 770 N N . ALA A 1 109 ? 8.257 -9.996 -1.169 1.00 97.00 109 ALA A N 1
ATOM 771 C CA . ALA A 1 109 ? 9.091 -10.310 -2.320 1.00 97.00 109 ALA A CA 1
ATOM 772 C C . ALA A 1 109 ? 9.237 -9.078 -3.217 1.00 97.00 109 ALA A C 1
ATOM 774 O O . ALA A 1 109 ? 8.265 -8.372 -3.481 1.00 97.00 109 ALA A O 1
ATOM 775 N N . LYS A 1 110 ? 10.451 -8.816 -3.706 1.00 96.12 110 LYS A N 1
ATOM 776 C CA . LYS A 1 110 ? 10.712 -7.703 -4.626 1.00 96.12 110 LYS A CA 1
ATOM 777 C C . LYS A 1 110 ? 10.135 -7.945 -6.019 1.00 96.12 110 LYS A C 1
ATOM 779 O O . LYS A 1 110 ? 10.176 -9.065 -6.524 1.00 96.12 110 LYS A O 1
ATOM 784 N N . LEU A 1 111 ? 9.662 -6.877 -6.663 1.00 95.81 111 LEU A N 1
ATOM 785 C CA . LEU A 1 111 ? 9.211 -6.896 -8.057 1.00 95.81 111 LEU A CA 1
ATOM 786 C C . LEU A 1 111 ? 10.325 -6.386 -8.975 1.00 95.81 111 LEU A C 1
ATOM 788 O O . LEU A 1 111 ? 10.452 -5.182 -9.230 1.00 95.81 111 LEU A O 1
ATOM 792 N N . GLY A 1 112 ? 11.142 -7.323 -9.465 1.00 92.56 112 GLY A N 1
ATOM 793 C CA . GLY A 1 112 ? 12.308 -7.027 -10.299 1.00 92.56 112 GLY A CA 1
ATOM 794 C C . GLY A 1 112 ? 13.329 -6.143 -9.574 1.00 92.56 112 GLY A C 1
ATOM 795 O O . GLY A 1 112 ? 13.470 -6.218 -8.354 1.00 92.56 112 GLY A O 1
ATOM 796 N N . SER A 1 113 ? 14.031 -5.287 -10.318 1.00 88.19 113 SER A N 1
ATOM 797 C CA . SER A 1 113 ? 14.917 -4.249 -9.760 1.00 88.19 113 SER A CA 1
ATOM 798 C C . SER A 1 113 ? 14.165 -3.003 -9.266 1.00 88.19 113 SER A C 1
ATOM 800 O O . SER A 1 113 ? 14.784 -2.066 -8.773 1.00 88.19 113 SER A O 1
ATOM 802 N N . GLY A 1 114 ? 12.835 -2.966 -9.408 1.00 85.75 114 GLY A N 1
ATOM 803 C CA . GLY A 1 114 ? 12.022 -1.774 -9.180 1.00 85.75 114 GLY A CA 1
ATOM 804 C C . GLY A 1 114 ? 12.125 -0.729 -10.308 1.00 85.75 114 GLY A C 1
ATOM 805 O O . GLY A 1 114 ? 13.077 -0.735 -11.092 1.00 85.75 114 GLY A O 1
ATOM 806 N N . PRO A 1 115 ? 11.134 0.173 -10.422 1.00 88.94 115 PRO A N 1
ATOM 807 C CA . PRO A 1 115 ? 11.098 1.197 -11.465 1.00 88.94 115 PRO A CA 1
ATOM 808 C C . PRO A 1 115 ? 11.942 2.446 -11.133 1.00 88.94 115 PRO A C 1
ATOM 810 O O . PRO A 1 115 ? 12.157 3.273 -12.016 1.00 88.94 115 PRO A O 1
ATOM 813 N N . GLY A 1 116 ? 12.402 2.591 -9.884 1.00 90.44 116 GLY A N 1
ATOM 814 C CA . GLY A 1 116 ? 12.879 3.838 -9.270 1.00 90.44 116 GLY A CA 1
ATOM 815 C C . GLY A 1 116 ? 12.004 4.216 -8.066 1.00 90.44 116 GLY A C 1
ATOM 816 O O . GLY A 1 116 ? 11.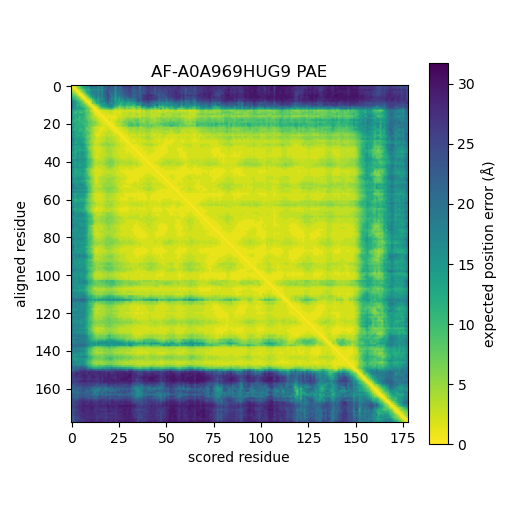103 3.457 -7.710 1.00 90.44 116 GLY A O 1
ATOM 817 N N . ILE A 1 117 ? 12.248 5.362 -7.418 1.00 91.94 117 ILE A N 1
ATOM 818 C CA . ILE A 1 117 ? 11.490 5.765 -6.216 1.00 91.94 117 ILE A CA 1
ATOM 819 C C . ILE A 1 117 ? 10.011 5.945 -6.570 1.00 91.94 117 ILE A C 1
ATOM 821 O O . ILE A 1 117 ? 9.669 6.718 -7.464 1.00 91.94 117 ILE A O 1
ATOM 825 N N . VAL A 1 118 ? 9.131 5.259 -5.838 1.00 93.19 118 VAL A N 1
ATOM 826 C CA . VAL A 1 118 ? 7.687 5.242 -6.108 1.00 93.19 118 VAL A CA 1
ATOM 827 C C . VAL A 1 118 ? 6.923 6.116 -5.116 1.00 93.19 118 VAL A C 1
ATOM 829 O O . VAL A 1 118 ? 7.083 5.985 -3.904 1.00 93.19 118 VAL A O 1
ATOM 832 N N . TYR A 1 119 ? 6.040 6.968 -5.637 1.00 89.31 119 TYR A N 1
ATOM 833 C CA . TYR A 1 119 ? 5.110 7.791 -4.854 1.00 89.31 119 TYR A CA 1
ATOM 834 C C . TYR A 1 119 ? 3.650 7.395 -5.031 1.00 89.31 119 TYR A C 1
ATOM 836 O O . TYR A 1 119 ? 2.824 7.745 -4.192 1.00 89.31 119 TYR A O 1
ATOM 844 N N . ALA A 1 120 ? 3.325 6.668 -6.099 1.00 89.44 120 ALA A N 1
ATOM 845 C CA . ALA A 1 120 ? 1.978 6.195 -6.365 1.00 89.44 120 ALA A CA 1
ATOM 846 C C . ALA A 1 120 ? 2.011 4.815 -7.025 1.00 89.44 120 ALA A C 1
ATOM 848 O O . ALA A 1 120 ? 2.794 4.573 -7.944 1.00 89.44 120 ALA A O 1
ATOM 849 N N . LEU A 1 121 ? 1.122 3.934 -6.572 1.00 93.69 121 LEU A N 1
ATOM 850 C CA . LEU A 1 121 ? 0.839 2.644 -7.190 1.00 93.69 121 LEU A CA 1
ATOM 851 C C . LEU A 1 121 ? -0.636 2.591 -7.577 1.00 93.69 121 LEU A C 1
ATOM 853 O O . LEU A 1 121 ? -1.488 3.109 -6.855 1.00 93.69 121 LEU A O 1
ATOM 857 N N . HIS A 1 122 ? -0.937 1.947 -8.699 1.00 92.94 122 HIS A N 1
ATOM 858 C CA . HIS A 1 122 ? -2.311 1.743 -9.139 1.00 92.94 122 HIS A CA 1
ATOM 859 C C . HIS A 1 122 ? -2.463 0.432 -9.901 1.00 92.94 122 HIS A C 1
ATOM 861 O O . HIS A 1 122 ? -1.626 0.092 -10.734 1.00 92.94 122 HIS A O 1
ATOM 867 N N . ILE A 1 123 ? -3.555 -0.278 -9.630 1.00 89.25 123 ILE A N 1
ATOM 868 C CA . ILE A 1 123 ? -3.978 -1.464 -10.373 1.00 89.25 123 ILE A CA 1
ATOM 869 C C . ILE A 1 123 ? -5.118 -1.043 -11.297 1.00 89.25 123 ILE A C 1
ATOM 871 O O . ILE A 1 123 ? -6.113 -0.490 -10.830 1.00 89.25 123 ILE A O 1
ATOM 875 N N . ASN A 1 124 ? -4.976 -1.283 -12.601 1.00 87.75 124 ASN A N 1
ATOM 876 C CA . ASN A 1 124 ? -6.041 -0.977 -13.555 1.00 87.75 124 ASN A CA 1
ATOM 877 C C . ASN A 1 124 ? -7.157 -2.041 -13.543 1.00 87.75 124 ASN A C 1
ATOM 879 O O . ASN A 1 124 ? -7.053 -3.097 -12.915 1.00 87.75 124 ASN A O 1
ATOM 883 N N . ALA A 1 125 ? -8.219 -1.803 -14.315 1.00 85.12 125 ALA A N 1
ATOM 884 C CA . ALA A 1 125 ? -9.334 -2.744 -14.454 1.00 85.12 125 ALA A CA 1
ATOM 885 C C . ALA A 1 125 ? -8.922 -4.142 -14.969 1.00 85.12 125 ALA A C 1
ATOM 887 O O . ALA A 1 125 ? -9.615 -5.115 -14.710 1.00 85.12 125 ALA A O 1
ATOM 888 N N . GLN A 1 126 ? -7.788 -4.253 -15.665 1.00 88.38 126 GLN A N 1
ATOM 889 C CA . GLN A 1 126 ? -7.245 -5.513 -16.186 1.00 88.38 126 GLN A CA 1
ATOM 890 C C . GLN A 1 126 ? -6.267 -6.199 -15.211 1.00 88.38 126 GLN A C 1
ATOM 892 O O . GLN A 1 126 ? -5.675 -7.213 -15.564 1.00 88.38 126 GLN A O 1
ATOM 897 N N . GLY A 1 127 ? -6.052 -5.649 -14.010 1.00 88.50 127 GLY A N 1
ATOM 898 C CA . GLY A 1 127 ? -5.130 -6.201 -13.010 1.00 88.50 127 GLY A CA 1
ATOM 899 C C . GLY A 1 127 ? -3.662 -5.828 -13.203 1.00 88.50 127 GLY A C 1
ATOM 900 O O . GLY A 1 127 ? -2.797 -6.350 -12.509 1.00 88.50 127 GLY A O 1
ATOM 901 N N . ARG A 1 128 ? -3.354 -4.914 -14.123 1.00 92.19 128 ARG A N 1
ATOM 902 C CA . ARG A 1 128 ? -1.983 -4.473 -14.378 1.00 92.19 128 ARG A CA 1
ATOM 903 C C . ARG A 1 128 ? -1.560 -3.411 -13.367 1.00 92.19 128 ARG A C 1
ATOM 905 O O . ARG A 1 128 ? -2.286 -2.438 -13.156 1.00 92.19 128 ARG A O 1
ATOM 912 N N . LEU A 1 129 ? -0.371 -3.592 -12.794 1.00 94.50 129 LEU A N 1
ATOM 913 C CA . LEU A 1 129 ? 0.243 -2.668 -11.842 1.00 94.50 129 LEU A CA 1
ATOM 914 C C . LEU A 1 129 ? 1.019 -1.563 -12.554 1.00 94.50 129 LEU A C 1
ATOM 916 O O . LEU A 1 129 ? 1.854 -1.836 -13.413 1.00 94.50 129 LEU A O 1
ATOM 920 N N . TYR A 1 130 ? 0.767 -0.327 -12.135 1.00 93.25 130 TYR A N 1
ATOM 921 C CA . TYR A 1 130 ? 1.437 0.887 -12.577 1.00 93.25 130 TYR A CA 1
ATOM 922 C C . TYR A 1 130 ? 2.110 1.569 -11.391 1.00 93.25 130 TYR A C 1
ATOM 924 O O . TYR A 1 130 ? 1.549 1.612 -10.294 1.00 93.25 130 TYR A O 1
ATOM 932 N N . ALA A 1 131 ? 3.285 2.138 -11.635 1.00 91.56 131 ALA A N 1
ATOM 933 C CA . ALA A 1 131 ? 4.050 2.920 -10.682 1.00 91.56 131 ALA A CA 1
ATOM 934 C C . ALA A 1 131 ? 4.345 4.311 -11.248 1.00 91.56 131 ALA A C 1
ATOM 936 O O . ALA A 1 131 ? 4.800 4.453 -12.386 1.00 91.56 131 ALA A O 1
ATOM 937 N N . GLY A 1 132 ? 4.100 5.330 -10.428 1.00 88.50 132 GLY A N 1
ATOM 938 C CA . GLY A 1 132 ? 4.519 6.710 -10.656 1.00 88.50 132 GLY A CA 1
ATOM 939 C C . GLY A 1 132 ? 5.440 7.184 -9.532 1.00 88.50 132 GLY A C 1
ATOM 940 O O . GLY A 1 132 ? 5.294 6.764 -8.380 1.00 88.50 132 GLY A O 1
ATOM 941 N N . GLY A 1 133 ? 6.393 8.054 -9.857 1.00 84.38 133 GLY A N 1
ATOM 942 C CA . GLY A 1 133 ? 7.340 8.604 -8.889 1.00 84.38 133 GLY A CA 1
ATOM 943 C C . GLY A 1 133 ? 8.515 9.324 -9.550 1.00 84.38 133 GLY A C 1
ATOM 944 O O . GLY A 1 133 ? 8.360 9.875 -10.642 1.00 84.38 133 GLY A O 1
ATOM 945 N N . GLU A 1 134 ? 9.681 9.296 -8.903 1.00 85.81 134 GLU A N 1
ATOM 946 C CA . GLU A 1 134 ? 10.949 9.798 -9.455 1.00 85.81 134 GLU A CA 1
ATOM 947 C C . GLU A 1 134 ? 11.561 8.748 -10.386 1.00 85.81 134 GLU A C 1
ATOM 949 O O . GLU A 1 134 ? 12.505 8.034 -10.044 1.00 85.81 134 GLU A O 1
ATOM 954 N N . LEU A 1 135 ? 10.973 8.637 -11.575 1.00 81.44 135 LEU A N 1
ATOM 955 C CA . LEU A 1 135 ? 11.332 7.658 -12.597 1.00 81.44 135 LEU A CA 1
ATOM 956 C C . LEU A 1 135 ? 11.907 8.399 -13.814 1.00 81.44 135 LEU A C 1
ATOM 958 O O . LEU A 1 135 ? 11.439 9.483 -14.168 1.00 81.44 135 LEU A O 1
ATOM 962 N N . SER A 1 136 ? 12.929 7.837 -14.464 1.00 74.44 136 SER A N 1
ATOM 963 C CA . SER A 1 136 ? 13.654 8.504 -15.563 1.00 74.44 136 SER A CA 1
ATOM 964 C C . SER A 1 136 ? 12.805 8.759 -16.818 1.00 74.44 136 SER A C 1
ATOM 966 O O . SER A 1 136 ? 13.182 9.548 -17.678 1.00 74.44 136 SER A O 1
ATOM 968 N N . ASP A 1 137 ? 11.677 8.071 -16.931 1.00 75.00 137 ASP A N 1
ATOM 969 C CA . ASP A 1 137 ? 10.845 7.927 -18.124 1.00 75.00 137 ASP A CA 1
ATOM 970 C C . ASP A 1 137 ? 9.337 8.012 -17.807 1.00 75.00 137 ASP A C 1
ATOM 972 O O . ASP A 1 137 ? 8.503 7.626 -18.624 1.00 75.00 137 ASP A O 1
ATOM 976 N N . GLY A 1 138 ? 8.979 8.552 -16.637 1.00 76.81 138 GLY A N 1
ATOM 977 C CA . GLY A 1 138 ? 7.587 8.743 -16.223 1.00 76.81 138 GLY A CA 1
ATOM 978 C C . GLY A 1 138 ? 6.957 7.474 -15.650 1.00 76.81 138 GLY A C 1
ATOM 979 O O . GLY A 1 138 ? 7.573 6.774 -14.860 1.00 76.81 138 GLY A O 1
ATOM 980 N N . VAL A 1 139 ? 5.702 7.186 -15.995 1.00 84.25 139 VAL A N 1
ATOM 981 C CA . VAL A 1 139 ? 4.964 6.044 -15.430 1.00 84.25 139 VAL A CA 1
ATOM 982 C C . VAL A 1 139 ? 5.461 4.726 -16.026 1.00 84.25 139 VAL A C 1
ATOM 984 O O . VAL A 1 139 ? 5.538 4.571 -17.249 1.00 84.25 139 VAL A O 1
ATOM 987 N N . ARG A 1 140 ? 5.720 3.747 -15.155 1.00 89.62 140 ARG A N 1
ATOM 988 C CA . ARG A 1 140 ? 6.049 2.370 -15.547 1.00 89.62 140 ARG A CA 1
ATOM 989 C C . ARG A 1 140 ? 4.936 1.406 -15.180 1.00 89.62 140 ARG A C 1
ATOM 991 O O . ARG A 1 140 ? 4.191 1.648 -14.233 1.00 89.62 140 ARG A O 1
ATOM 998 N N . TRP A 1 141 ? 4.840 0.299 -15.902 1.00 92.56 141 TRP A N 1
ATOM 999 C CA . TRP A 1 141 ? 3.915 -0.790 -15.603 1.00 92.56 141 TRP A CA 1
ATOM 1000 C C . TRP A 1 141 ? 4.652 -2.124 -15.493 1.00 92.56 141 TRP A C 1
ATOM 1002 O O . TRP A 1 141 ? 5.711 -2.304 -16.087 1.00 92.56 141 TRP A O 1
ATOM 1012 N N . TRP A 1 142 ? 4.115 -3.046 -14.703 1.00 95.25 142 TRP A N 1
ATOM 1013 C CA . TRP A 1 142 ? 4.709 -4.363 -14.481 1.00 95.25 142 TRP A CA 1
ATOM 1014 C C . TRP A 1 142 ? 4.163 -5.389 -15.476 1.00 95.25 142 TRP A C 1
ATOM 1016 O O . TRP A 1 142 ? 2.948 -5.597 -15.533 1.00 95.25 142 TRP A O 1
ATOM 1026 N N . ASP A 1 143 ? 5.048 -6.045 -16.232 1.00 92.75 143 ASP A N 1
ATOM 1027 C CA . ASP A 1 143 ? 4.671 -7.062 -17.229 1.00 92.75 143 ASP A CA 1
ATOM 1028 C C . ASP A 1 143 ? 4.655 -8.508 -16.704 1.00 92.75 143 ASP A C 1
ATOM 1030 O O . ASP A 1 143 ? 4.318 -9.427 -17.447 1.00 92.75 143 ASP A O 1
ATOM 1034 N N . GLY A 1 144 ? 4.983 -8.708 -15.425 1.00 91.69 144 GLY A N 1
ATOM 1035 C CA . GLY A 1 144 ? 5.154 -10.028 -14.812 1.00 91.69 144 GLY A CA 1
ATOM 1036 C C . GLY A 1 144 ? 6.616 -10.407 -14.570 1.00 91.69 144 GLY A C 1
ATOM 1037 O O . GLY A 1 144 ? 6.884 -11.249 -13.715 1.00 91.69 144 GLY A O 1
ATOM 1038 N N . VAL A 1 145 ? 7.557 -9.761 -15.263 1.00 91.12 145 VAL A N 1
ATOM 1039 C CA . VAL A 1 145 ? 8.997 -10.063 -15.213 1.00 91.12 145 VAL A CA 1
ATOM 1040 C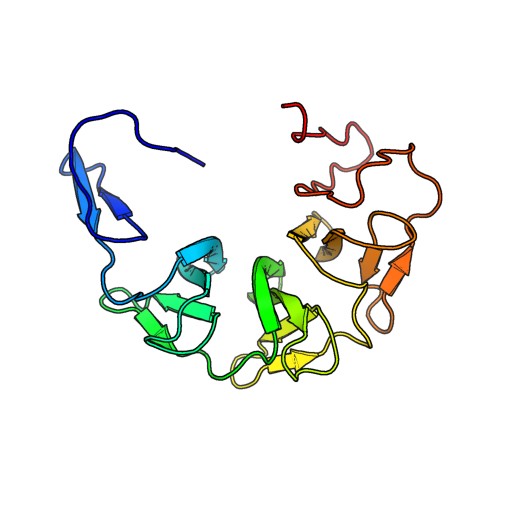 C . VAL A 1 145 ? 9.838 -8.800 -15.015 1.00 91.12 145 VAL A C 1
ATOM 1042 O O . VAL A 1 145 ? 10.795 -8.804 -14.238 1.00 91.12 145 VAL A O 1
ATOM 1045 N N . THR A 1 146 ? 9.489 -7.709 -15.695 1.00 94.31 146 THR A N 1
ATOM 1046 C CA . THR A 1 146 ? 10.211 -6.435 -15.692 1.00 94.31 146 THR A CA 1
ATOM 1047 C C . THR A 1 146 ? 9.273 -5.226 -15.698 1.00 94.31 146 THR A C 1
ATOM 1049 O O . THR A 1 146 ? 8.102 -5.288 -16.075 1.00 94.31 146 THR A O 1
ATOM 1052 N N . TRP A 1 147 ? 9.803 -4.088 -15.244 1.00 93.81 147 TRP A N 1
ATOM 1053 C CA . TRP A 1 147 ? 9.108 -2.806 -15.322 1.00 93.81 147 TRP A CA 1
ATOM 1054 C C . TRP A 1 147 ? 9.275 -2.208 -16.713 1.00 93.81 147 TRP A C 1
ATOM 1056 O O . TRP A 1 147 ? 10.383 -1.850 -17.108 1.00 93.81 147 TRP A O 1
ATOM 1066 N N . GLN A 1 148 ? 8.160 -2.055 -17.414 1.00 92.12 148 GLN A N 1
ATOM 1067 C CA . GLN A 1 148 ? 8.093 -1.478 -18.745 1.00 92.12 148 GLN A CA 1
ATOM 1068 C C . GLN A 1 148 ? 7.755 0.007 -18.675 1.00 92.12 148 GLN A C 1
ATOM 1070 O O . GLN A 1 148 ? 6.867 0.431 -17.929 1.00 92.12 148 GLN A O 1
ATOM 1075 N N . SER A 1 149 ? 8.440 0.796 -19.495 1.00 87.69 149 SER A N 1
ATOM 1076 C CA . SER A 1 149 ? 8.078 2.191 -19.724 1.00 87.69 149 SER A CA 1
ATOM 1077 C C . SER A 1 149 ? 6.776 2.274 -20.509 1.00 87.69 149 SER A C 1
ATOM 1079 O O . SER A 1 149 ? 6.583 1.521 -21.464 1.00 87.69 149 SER A O 1
ATOM 1081 N N . LEU A 1 150 ? 5.895 3.217 -20.168 1.00 79.19 150 LEU A N 1
ATOM 1082 C CA . LEU A 1 150 ? 4.800 3.575 -21.075 1.00 79.19 150 LEU A CA 1
ATOM 1083 C C . LEU A 1 150 ? 5.269 4.410 -22.275 1.00 79.19 150 LEU A C 1
ATOM 1085 O O . LEU A 1 150 ? 4.509 4.525 -23.230 1.00 79.19 150 LEU A O 1
ATOM 1089 N N . GLY A 1 151 ? 6.498 4.947 -22.241 1.00 63.44 151 GLY A N 1
ATOM 1090 C CA . GLY A 1 151 ? 7.121 5.699 -23.330 1.00 63.44 151 GLY A CA 1
ATOM 1091 C C . GLY A 1 151 ? 6.412 7.017 -23.680 1.00 63.44 151 GLY A C 1
ATOM 1092 O O . GLY A 1 151 ? 5.291 7.029 -24.165 1.00 63.44 151 GLY A O 1
ATOM 1093 N N . GLY A 1 152 ? 7.086 8.157 -23.504 1.00 59.50 152 GLY A N 1
ATOM 1094 C CA . GLY A 1 152 ? 6.783 9.396 -24.245 1.00 59.50 152 GLY A CA 1
ATOM 1095 C C . GLY A 1 152 ? 5.414 10.082 -24.057 1.00 59.50 152 GLY A C 1
ATOM 1096 O O . GLY A 1 152 ? 5.095 10.963 -24.853 1.00 59.50 152 GLY A O 1
ATOM 1097 N N . TRP A 1 153 ? 4.618 9.754 -23.037 1.00 47.59 153 TRP A N 1
ATOM 1098 C CA . TRP A 1 153 ? 3.392 10.502 -22.691 1.00 47.59 153 TRP A CA 1
ATOM 1099 C C . TRP A 1 153 ? 3.722 11.794 -21.922 1.00 47.59 153 TRP A C 1
ATOM 1101 O O . TRP A 1 153 ? 4.785 11.860 -21.302 1.00 47.59 153 TRP A O 1
ATOM 1111 N N . PRO A 1 154 ? 2.907 12.865 -22.078 1.00 45.09 154 PRO A N 1
ATOM 1112 C CA . PRO A 1 154 ? 3.387 14.235 -22.207 1.00 45.09 154 PRO A CA 1
ATOM 1113 C C . PRO A 1 154 ? 4.219 14.632 -21.003 1.00 45.09 154 PRO A C 1
ATOM 1115 O O . PRO A 1 154 ? 3.932 14.222 -19.884 1.00 45.09 154 PRO A O 1
ATOM 1118 N N . ARG A 1 155 ? 5.245 15.443 -21.275 1.00 43.22 155 ARG A N 1
ATOM 1119 C CA . ARG A 1 155 ? 6.202 16.006 -20.323 1.00 43.22 155 ARG A CA 1
ATOM 1120 C C . ARG A 1 155 ? 5.502 16.684 -19.142 1.00 43.22 155 ARG A C 1
ATOM 1122 O O . ARG A 1 155 ? 5.498 17.905 -19.025 1.00 43.22 155 ARG A O 1
ATOM 1129 N N . CYS A 1 156 ? 5.028 15.895 -18.199 1.00 41.12 156 CYS A N 1
ATOM 1130 C CA . CYS A 1 156 ? 4.982 16.261 -16.808 1.00 41.12 156 CYS A CA 1
ATOM 1131 C C . CYS A 1 156 ? 6.445 16.186 -16.368 1.00 41.12 156 CYS A C 1
ATOM 1133 O O . CYS A 1 156 ? 6.931 15.200 -15.828 1.00 41.12 156 CYS A O 1
ATOM 1135 N N . ALA A 1 157 ? 7.193 17.238 -16.711 1.00 35.91 157 ALA A N 1
ATOM 1136 C CA . ALA A 1 157 ? 8.565 17.481 -16.280 1.00 35.91 157 ALA A CA 1
ATOM 1137 C C . ALA A 1 157 ? 8.642 17.781 -14.770 1.00 35.91 157 ALA A C 1
ATOM 1139 O O . ALA A 1 157 ? 9.576 18.424 -14.297 1.00 35.91 157 ALA A O 1
ATOM 1140 N N . ASN A 1 158 ? 7.669 17.316 -13.992 1.00 38.72 158 ASN A N 1
ATOM 1141 C CA . ASN A 1 158 ? 7.821 17.093 -12.577 1.00 38.72 158 ASN A CA 1
ATOM 1142 C C . ASN A 1 158 ? 8.182 15.612 -12.413 1.00 38.72 158 ASN A C 1
ATOM 1144 O O . ASN A 1 158 ? 7.403 14.721 -12.724 1.00 38.72 158 ASN A O 1
ATOM 1148 N N . ARG A 1 159 ? 9.372 15.335 -11.876 1.00 41.53 159 ARG A N 1
ATOM 1149 C CA . ARG A 1 159 ? 9.836 13.986 -11.485 1.00 41.53 159 ARG A CA 1
ATOM 1150 C C . ARG A 1 159 ? 8.979 13.386 -10.350 1.00 41.53 159 ARG A C 1
ATOM 1152 O O . ARG A 1 159 ? 9.462 12.631 -9.533 1.00 41.53 159 ARG A O 1
ATOM 1159 N N . ASN A 1 160 ? 7.737 13.829 -10.195 1.00 44.97 160 ASN A N 1
ATOM 1160 C CA . ASN A 1 160 ? 6.953 13.738 -8.978 1.00 44.97 160 ASN A CA 1
ATOM 1161 C C . ASN A 1 160 ? 5.492 13.441 -9.342 1.00 44.97 160 ASN A C 1
ATOM 1163 O O . ASN A 1 160 ? 4.577 14.186 -8.990 1.00 44.97 160 ASN A O 1
ATOM 1167 N N . THR A 1 161 ? 5.267 12.360 -10.093 1.00 50.88 161 THR A N 1
ATOM 1168 C CA . THR A 1 161 ? 3.917 11.846 -10.343 1.00 50.88 161 THR A CA 1
ATOM 1169 C C . THR A 1 161 ? 3.379 11.237 -9.049 1.00 50.88 161 THR A C 1
ATOM 1171 O O . THR A 1 161 ? 3.755 10.132 -8.664 1.00 50.88 161 THR A O 1
ATOM 1174 N N . ARG A 1 162 ? 2.508 11.977 -8.355 1.00 51.19 162 ARG A N 1
ATOM 1175 C CA . ARG A 1 162 ? 1.889 11.562 -7.080 1.00 51.19 162 ARG A CA 1
ATOM 1176 C C . ARG A 1 162 ? 0.549 10.850 -7.250 1.00 51.19 162 ARG A C 1
ATOM 1178 O O . ARG A 1 162 ? -0.071 10.462 -6.266 1.00 51.19 162 ARG A O 1
ATOM 1185 N N . CYS A 1 163 ? 0.093 10.704 -8.487 1.00 50.53 163 CYS A N 1
ATOM 1186 C CA . CYS A 1 163 ? -1.190 10.117 -8.817 1.00 50.53 163 CYS A CA 1
ATOM 1187 C C . CYS A 1 163 ? -1.085 9.347 -10.143 1.00 50.53 163 CYS A C 1
ATOM 1189 O O . CYS A 1 163 ? -0.534 9.852 -11.115 1.00 50.53 163 CYS A O 1
ATOM 1191 N N . VAL A 1 164 ? -1.601 8.118 -10.182 1.00 53.31 164 VAL A N 1
ATOM 1192 C CA . VAL A 1 164 ? -1.776 7.323 -11.408 1.00 53.31 164 VAL A CA 1
ATOM 1193 C C . VAL A 1 164 ? -3.187 6.728 -11.389 1.00 53.31 164 VAL A C 1
ATOM 1195 O O . VAL A 1 164 ? -3.590 6.149 -10.383 1.00 53.31 164 VAL A O 1
ATOM 1198 N N . CYS A 1 165 ? -3.958 6.893 -12.468 1.00 44.38 165 CYS A N 1
ATOM 1199 C CA . CYS A 1 165 ? -5.306 6.327 -12.600 1.00 44.38 165 CYS A CA 1
ATOM 1200 C C . CYS A 1 165 ? -5.551 5.816 -14.023 1.00 44.38 165 CYS A C 1
ATOM 1202 O O . CYS A 1 165 ? -5.658 6.603 -14.955 1.00 44.38 165 CYS A O 1
ATOM 1204 N N . ALA A 1 166 ? -5.667 4.507 -14.212 1.00 44.44 166 ALA A N 1
ATOM 1205 C CA . ALA A 1 166 ? -5.825 3.921 -15.537 1.00 44.44 166 ALA A CA 1
ATOM 1206 C C . ALA A 1 166 ? -7.299 3.823 -15.941 1.00 44.44 166 ALA A C 1
ATOM 1208 O O . ALA A 1 166 ? -7.965 2.827 -15.661 1.00 44.44 166 ALA A O 1
ATOM 1209 N N . GLY A 1 167 ? -7.801 4.864 -16.609 1.00 33.25 167 GLY A N 1
ATOM 1210 C CA . GLY A 1 167 ? -9.083 4.833 -17.314 1.00 33.25 167 GLY A CA 1
ATOM 1211 C C . GLY A 1 167 ? -8.957 4.070 -18.635 1.00 33.25 167 GLY A C 1
ATOM 1212 O O . GLY A 1 167 ? -8.029 4.303 -19.411 1.00 33.25 167 GLY A O 1
ATOM 1213 N N . GLY A 1 168 ? -9.873 3.136 -18.900 1.00 31.03 168 GLY A N 1
ATOM 1214 C CA . GLY A 1 168 ? -9.931 2.417 -20.173 1.00 31.03 168 GLY A CA 1
ATOM 1215 C C . GLY A 1 168 ? -10.248 3.377 -21.320 1.00 31.03 168 GLY A C 1
ATOM 1216 O O . GLY A 1 168 ? -11.333 3.934 -21.348 1.00 31.03 168 GLY A O 1
ATOM 1217 N N . TRP A 1 169 ? -9.288 3.579 -22.229 1.00 38.22 169 TRP A N 1
ATOM 1218 C CA . TRP A 1 169 ? -9.380 4.229 -23.554 1.00 38.22 169 TRP A CA 1
ATOM 1219 C C . TRP A 1 169 ? -10.116 5.581 -23.707 1.00 38.22 169 TRP A C 1
ATOM 1221 O O . TRP A 1 169 ? -10.151 6.123 -24.809 1.00 38.22 169 TRP A O 1
ATOM 1231 N N . ALA A 1 170 ? -10.599 6.200 -22.632 1.00 30.78 170 ALA A N 1
ATOM 1232 C CA . ALA A 1 170 ? -11.154 7.547 -22.622 1.00 30.78 170 ALA A CA 1
ATOM 1233 C C . ALA A 1 170 ? -10.849 8.230 -21.277 1.00 30.78 170 ALA A C 1
ATOM 1235 O O . ALA A 1 170 ? -11.515 7.991 -20.276 1.00 30.78 170 ALA A O 1
ATOM 1236 N N . GLY A 1 171 ? -9.828 9.091 -21.272 1.00 28.75 171 GLY A N 1
ATOM 1237 C CA . GLY A 1 171 ? -9.579 10.069 -20.208 1.00 28.75 171 GLY A CA 1
ATOM 1238 C C . GLY A 1 171 ? -8.785 9.556 -19.004 1.00 28.75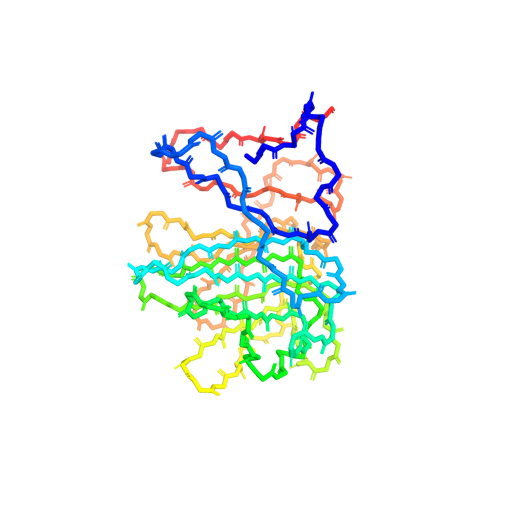 171 GLY A C 1
ATOM 1239 O O . GLY A 1 171 ? -9.347 9.079 -18.022 1.00 28.75 171 GLY A O 1
ATOM 1240 N N . TRP A 1 172 ? -7.466 9.754 -19.033 1.00 40.44 172 TRP A N 1
ATOM 1241 C CA . TRP A 1 172 ? -6.651 9.792 -17.818 1.00 40.44 172 TRP A CA 1
ATOM 1242 C C . TRP A 1 172 ? -6.897 11.148 -17.142 1.00 40.44 172 TRP A C 1
ATOM 1244 O O . TRP A 1 172 ? -6.499 12.180 -17.683 1.00 40.44 172 TRP A O 1
ATOM 1254 N N . VAL A 1 173 ? -7.598 11.174 -16.004 1.00 35.25 173 VAL A N 1
ATOM 1255 C CA . VAL A 1 173 ? -7.764 12.409 -15.222 1.00 35.25 173 VAL A CA 1
ATOM 1256 C C . VAL A 1 173 ? -6.553 12.573 -14.318 1.00 35.25 173 VAL A C 1
ATOM 1258 O O . VAL A 1 173 ? -6.431 11.942 -13.273 1.00 35.25 173 VAL A O 1
ATOM 1261 N N . ASP A 1 174 ? -5.659 13.455 -14.738 1.00 39.66 174 ASP A N 1
ATOM 1262 C CA . ASP A 1 174 ? -4.594 13.994 -13.909 1.00 39.66 174 ASP A CA 1
ATOM 1263 C C . ASP A 1 174 ? -5.218 14.739 -12.710 1.00 39.66 174 ASP A C 1
ATOM 1265 O O . ASP A 1 174 ? -5.743 15.844 -12.850 1.00 39.66 174 ASP A O 1
ATOM 1269 N N . LEU A 1 175 ? -5.223 14.121 -11.523 1.00 35.84 175 LEU A N 1
ATOM 1270 C CA . LEU A 1 175 ? -5.602 14.795 -10.271 1.00 35.84 175 LEU A CA 1
ATOM 1271 C C . LEU A 1 175 ? -4.438 15.599 -9.674 1.00 35.84 175 LEU A C 1
ATOM 1273 O O . LEU A 1 175 ? -4.570 16.160 -8.587 1.00 35.84 175 LEU A O 1
ATOM 1277 N N . CYS A 1 176 ? -3.311 15.704 -10.376 1.00 31.58 176 CYS A N 1
ATOM 1278 C CA . CYS A 1 176 ? -2.165 16.484 -9.946 1.00 31.58 176 CYS A CA 1
ATOM 1279 C C . CYS A 1 176 ? -2.180 17.894 -10.584 1.00 31.58 176 CYS A C 1
ATOM 1281 O O . CYS A 1 176 ? -1.162 18.381 -11.066 1.00 31.58 176 CYS A O 1
ATOM 1283 N N . ARG A 1 177 ? -3.334 18.582 -10.547 1.00 27.88 177 ARG A N 1
ATOM 1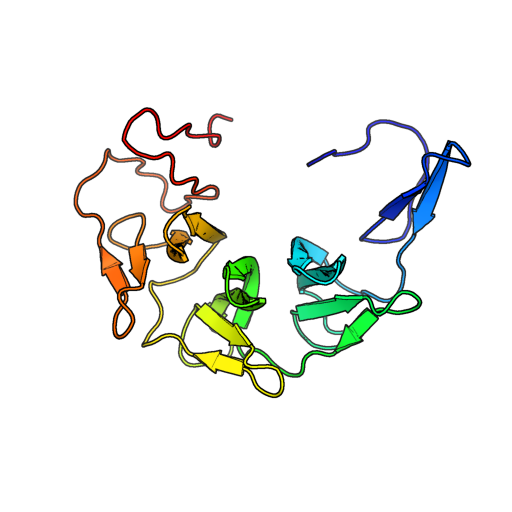284 C CA . ARG A 1 177 ? -3.384 20.055 -10.597 1.00 27.88 177 ARG A CA 1
ATOM 1285 C C . ARG A 1 177 ? -3.554 20.585 -9.175 1.00 27.88 177 ARG A C 1
ATOM 1287 O O . ARG A 1 177 ? -4.659 20.580 -8.638 1.00 27.88 177 ARG A O 1
ATOM 1294 N N . GLY A 1 178 ? -2.434 20.981 -8.574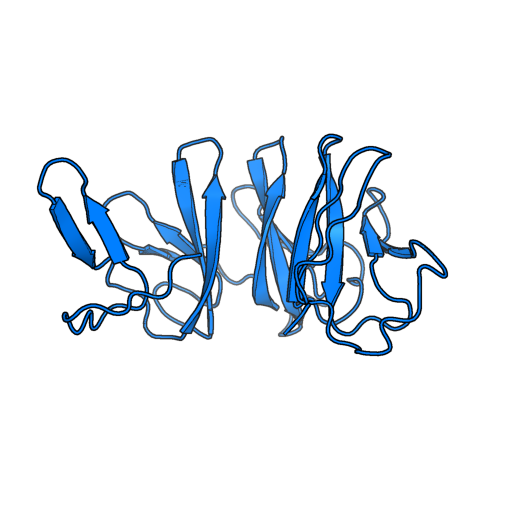 1.00 31.28 178 GLY A N 1
ATOM 1295 C CA . GLY A 1 178 ? -2.396 22.058 -7.587 1.00 31.28 178 GLY A CA 1
ATOM 1296 C C . GLY A 1 178 ? -2.078 23.353 -8.312 1.00 31.28 178 GLY A C 1
ATOM 1297 O O . GLY A 1 178 ? -1.233 23.280 -9.233 1.00 31.28 178 GLY A O 1
#

Mean predicted aligned error: 9.26 Å

Nearest PDB structures (foldseek):
  2z2n-assembly1_A  TM=7.397E-01  e=1.175E-03  Staphylococcus aureus
  4a2l-assembly3_E  TM=6.474E-01  e=5.102E-04  Bacteroides thetaiotaomicron VPI-5482
  2z2p-assembly1_B  TM=6.637E-01  e=1.358E-02  Staphylococcus aureus
  8dk0-assembly1_A  TM=6.414E-01  e=1.485E-01  Rhodopseudomonas palustris CGA009
  5l8s-assembly2_D  TM=5.210E-01  e=5.769E-02  Sporosarcina psychrophila

Foldseek 3Di:
DDDDPDDDPPPAQDWDADPVVRDIDHQDWWPDHWQDWDAFPVRKIKTAACTPPPHHGIWIDPPRHTDDLYDQQFRFNEWDAFPVRKIKGAAHGNGLQERIWIDPPRDIHHQENYQPGFQYWDQAPVRWIKTAAQGPQGIWIRPPRDTHHPHDDDPPVPSGQNDFYDDPPDDDDRPPDD